Protein AF-0000000083317717 (afdb_homodimer)

Structure (mmCIF, N/CA/C/O backbone):
data_AF-0000000083317717-model_v1
#
loop_
_entity.id
_entity.type
_entity.pdbx_description
1 polymer 'Uncharacterized protein'
#
loop_
_atom_site.group_PDB
_atom_site.id
_atom_site.type_symbol
_atom_site.label_atom_id
_atom_site.label_alt_id
_atom_site.label_comp_id
_atom_site.label_asym_id
_atom_site.label_entity_id
_atom_site.label_seq_id
_atom_site.pdbx_PDB_ins_code
_atom_site.Cartn_x
_atom_site.Cartn_y
_atom_site.Cartn_z
_atom_site.occupancy
_atom_site.B_iso_or_equiv
_atom_site.auth_seq_id
_atom_site.auth_comp_id
_atom_site.auth_asym_id
_atom_site.auth_atom_id
_atom_site.pdbx_PDB_model_num
ATOM 1 N N . MET A 1 1 ? 20 -18.453 1.101 1 38.84 1 MET A N 1
ATOM 2 C CA . MET A 1 1 ? 18.672 -17.984 0.688 1 38.84 1 MET A CA 1
ATOM 3 C C . MET A 1 1 ? 18.422 -18.297 -0.779 1 38.84 1 MET A C 1
ATOM 5 O O . MET A 1 1 ? 19.266 -18.047 -1.636 1 38.84 1 MET A O 1
ATOM 9 N N . GLN A 1 2 ? 17.641 -19.375 -1.044 1 42.81 2 GLN A N 1
ATOM 10 C CA . GLN A 1 2 ? 17.484 -19.797 -2.428 1 42.81 2 GLN A CA 1
ATOM 11 C C . GLN A 1 2 ? 16.531 -18.875 -3.191 1 42.81 2 GLN A C 1
ATOM 13 O O . GLN A 1 2 ? 15.469 -18.516 -2.688 1 42.81 2 GLN A O 1
ATOM 18 N N . GLN A 1 3 ? 17 -18.109 -4.199 1 49.59 3 GLN A N 1
ATOM 19 C CA . GLN A 1 3 ? 16.219 -17.297 -5.121 1 49.59 3 GLN A CA 1
ATOM 20 C C . GLN A 1 3 ? 15.141 -18.125 -5.812 1 49.59 3 GLN A C 1
ATOM 22 O O . GLN A 1 3 ? 15.406 -19.219 -6.289 1 49.59 3 GLN A O 1
ATOM 27 N N . LEU A 1 4 ? 13.93 -18.062 -5.387 1 54.16 4 LEU A N 1
ATOM 28 C CA . LEU A 1 4 ? 12.852 -18.828 -5.988 1 54.16 4 LEU A CA 1
ATOM 29 C C . LEU A 1 4 ? 12.094 -17.984 -7.016 1 54.16 4 LEU A C 1
ATOM 31 O O . LEU A 1 4 ? 12.039 -16.766 -6.906 1 54.16 4 LEU A O 1
ATOM 35 N N . PHE A 1 5 ? 11.875 -18.734 -8.086 1 56.19 5 PHE A N 1
ATOM 36 C CA . PHE A 1 5 ? 10.891 -18.188 -9.016 1 56.19 5 PHE A CA 1
ATOM 37 C C . PHE A 1 5 ? 9.523 -18.062 -8.359 1 56.19 5 PHE A C 1
ATOM 39 O O . PHE A 1 5 ? 9.141 -18.922 -7.547 1 56.19 5 PHE A O 1
ATOM 46 N N . ILE A 1 6 ? 8.945 -16.922 -8.367 1 59.94 6 ILE A N 1
ATOM 47 C CA . ILE A 1 6 ? 7.621 -16.656 -7.812 1 59.94 6 ILE A CA 1
ATOM 48 C C . ILE A 1 6 ? 6.707 -17.859 -8.078 1 59.94 6 ILE A C 1
ATOM 50 O O . ILE A 1 6 ? 5.875 -18.203 -7.234 1 59.94 6 ILE A O 1
ATOM 54 N N . GLY A 1 7 ? 7.031 -18.484 -9.195 1 59.28 7 GLY A N 1
ATOM 55 C CA . GLY A 1 7 ? 6.242 -19.656 -9.562 1 59.28 7 GLY A CA 1
ATOM 56 C C . GLY A 1 7 ? 6.551 -20.875 -8.727 1 59.28 7 GLY A C 1
ATOM 57 O O . GLY A 1 7 ? 5.781 -21.844 -8.711 1 59.28 7 GLY A O 1
ATOM 58 N N . ASP A 1 8 ? 7.648 -20.875 -8.07 1 60.66 8 ASP A N 1
ATOM 59 C CA . ASP A 1 8 ? 8.062 -22.047 -7.297 1 60.66 8 ASP A CA 1
ATOM 60 C C . ASP A 1 8 ? 7.383 -22.062 -5.93 1 60.66 8 ASP A C 1
ATOM 62 O O . ASP A 1 8 ? 7.441 -23.062 -5.219 1 60.66 8 ASP A O 1
ATOM 66 N N . ILE A 1 9 ? 6.938 -21 -5.613 1 62.16 9 ILE A N 1
ATOM 67 C CA . ILE A 1 9 ? 6.289 -20.922 -4.309 1 62.16 9 ILE A CA 1
ATOM 68 C C . ILE A 1 9 ? 4.789 -21.141 -4.465 1 62.16 9 ILE A C 1
ATOM 70 O O . ILE A 1 9 ? 4.121 -20.422 -5.211 1 62.16 9 ILE A O 1
ATOM 74 N N . SER A 1 10 ? 4.383 -22.328 -4.078 1 65.25 10 SER A N 1
ATOM 75 C CA . SER A 1 10 ? 2.941 -22.531 -4.02 1 65.25 10 SER A CA 1
ATOM 76 C C . SER A 1 10 ? 2.275 -21.531 -3.094 1 65.25 10 SER A C 1
ATOM 78 O O . SER A 1 10 ? 2.418 -21.609 -1.872 1 65.25 10 SER A O 1
ATOM 80 N N . LEU A 1 11 ? 1.756 -20.547 -3.658 1 72.88 11 LEU A N 1
ATOM 81 C CA . LEU A 1 11 ? 1.096 -19.5 -2.885 1 72.88 11 LEU A CA 1
ATOM 82 C C . LEU A 1 11 ? -0.25 -19.984 -2.354 1 72.88 11 LEU A C 1
ATOM 84 O O . LEU A 1 11 ? -0.852 -19.328 -1.495 1 72.88 11 LEU A O 1
ATOM 88 N N . SER A 1 12 ? -0.486 -21.156 -2.863 1 74.12 12 SER A N 1
ATOM 89 C CA . SER A 1 12 ? -1.816 -21.609 -2.48 1 74.12 12 SER A CA 1
ATOM 90 C C . SER A 1 12 ? -1.896 -21.891 -0.982 1 74.12 12 SER A C 1
ATOM 92 O 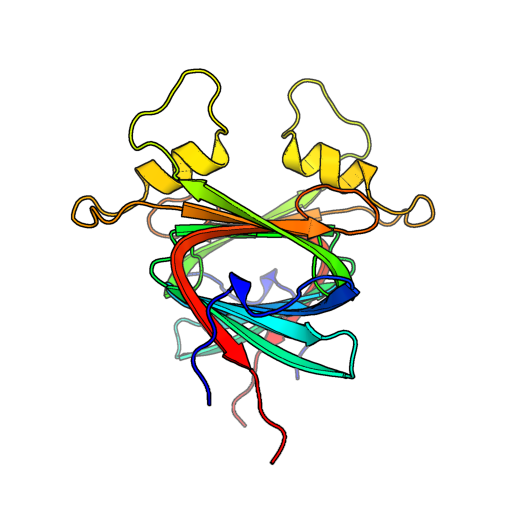O . SER A 1 12 ? -1 -22.516 -0.414 1 74.12 12 SER A O 1
ATOM 94 N N . ASP A 1 13 ? -2.783 -21.234 -0.37 1 74 13 ASP A N 1
ATOM 95 C CA . ASP A 1 13 ? -3.193 -21.375 1.024 1 74 13 ASP A CA 1
ATOM 96 C C . ASP A 1 13 ? -2.189 -20.703 1.961 1 74 13 ASP A C 1
ATOM 98 O O . ASP A 1 13 ? -2.131 -21.031 3.148 1 74 13 ASP A O 1
ATOM 102 N N . GLY A 1 14 ? -1.302 -19.953 1.424 1 90.25 14 GLY A N 1
ATOM 103 C CA . GLY A 1 14 ? -0.469 -19.141 2.297 1 90.25 14 GLY A CA 1
ATOM 104 C C . GLY A 1 14 ? -1.104 -17.812 2.666 1 90.25 14 GLY A C 1
ATOM 105 O O . GLY A 1 14 ? -2.232 -17.516 2.262 1 90.25 14 GLY A O 1
ATOM 106 N N . THR A 1 15 ? -0.442 -17.156 3.568 1 94.44 15 THR A N 1
ATOM 107 C CA . THR A 1 15 ? -0.975 -15.914 4.109 1 94.44 15 THR A CA 1
ATOM 108 C C . THR A 1 15 ? 0.055 -14.797 4.004 1 94.44 15 THR A C 1
ATOM 110 O O . THR A 1 15 ? 1.238 -15.008 4.281 1 94.44 15 THR A O 1
ATOM 113 N N . ILE A 1 16 ? -0.398 -13.664 3.5 1 95.75 16 ILE A N 1
ATOM 114 C CA . ILE A 1 16 ? 0.469 -12.492 3.58 1 95.75 16 ILE A CA 1
ATOM 115 C C . ILE A 1 16 ? 0.586 -12.039 5.031 1 95.75 16 ILE A C 1
ATOM 117 O O . ILE A 1 16 ? -0.419 -11.734 5.676 1 95.75 16 ILE A O 1
ATOM 121 N N . GLU A 1 17 ? 1.771 -11.977 5.512 1 96.69 17 GLU A N 1
ATOM 122 C CA . GLU A 1 17 ? 1.957 -11.578 6.902 1 96.69 17 GLU A CA 1
ATOM 123 C C . GLU A 1 17 ? 2.176 -10.078 7.023 1 96.69 17 GLU A C 1
ATOM 125 O O . GLU A 1 17 ? 1.701 -9.445 7.973 1 96.69 17 GLU A O 1
ATOM 130 N N . SER A 1 18 ? 2.904 -9.516 6.137 1 97.75 18 SER A N 1
ATOM 131 C CA . SER A 1 18 ? 3.162 -8.078 6.145 1 97.75 18 SER A CA 1
ATOM 132 C C . SER A 1 18 ? 3.646 -7.598 4.785 1 97.75 18 SER A C 1
ATOM 134 O O . SER A 1 18 ? 4.102 -8.398 3.963 1 97.75 18 SER A O 1
ATOM 136 N N . VAL A 1 19 ? 3.465 -6.352 4.523 1 98.38 19 VAL A N 1
ATOM 137 C CA . VAL A 1 19 ? 3.977 -5.652 3.35 1 98.38 19 VAL A CA 1
ATOM 138 C C . VAL A 1 19 ? 4.77 -4.422 3.785 1 98.38 19 VAL A C 1
ATOM 140 O O . VAL A 1 19 ? 4.297 -3.627 4.602 1 98.38 19 VAL A O 1
ATOM 143 N N . VAL A 1 20 ? 5.953 -4.328 3.264 1 98.56 20 VAL A N 1
ATOM 144 C CA . VAL A 1 20 ? 6.789 -3.176 3.588 1 98.56 20 VAL A CA 1
ATOM 145 C C . VAL A 1 20 ? 7.094 -2.385 2.316 1 98.56 20 VAL A C 1
ATOM 147 O O . VAL A 1 20 ? 7.586 -2.941 1.334 1 98.56 20 VAL A O 1
ATOM 150 N N . LEU A 1 21 ? 6.758 -1.142 2.346 1 98.62 21 LEU A N 1
ATOM 151 C CA . LEU A 1 21 ? 7.047 -0.221 1.25 1 98.62 21 LEU A CA 1
ATOM 152 C C . LEU A 1 21 ? 8.234 0.675 1.59 1 98.62 21 LEU A C 1
ATOM 154 O O . LEU A 1 21 ? 8.188 1.424 2.568 1 98.62 21 LEU A O 1
ATOM 158 N N . VAL A 1 22 ? 9.25 0.561 0.834 1 97.88 22 VAL A N 1
ATOM 159 C CA . VAL A 1 22 ? 10.406 1.447 0.918 1 97.88 22 VAL A CA 1
ATOM 160 C C . VAL A 1 22 ? 10.688 2.066 -0.449 1 97.88 22 VAL A C 1
ATOM 162 O O . VAL A 1 22 ? 10.008 1.749 -1.431 1 97.88 22 VAL A O 1
ATOM 165 N N . GLU A 1 23 ? 11.516 3.008 -0.487 1 96.5 23 GLU A N 1
ATOM 166 C CA . GLU A 1 23 ? 11.734 3.74 -1.729 1 96.5 23 GLU A CA 1
ATOM 167 C C . GLU A 1 23 ? 12.047 2.791 -2.881 1 96.5 23 GLU A C 1
ATOM 169 O O . GLU A 1 23 ? 13.07 2.102 -2.865 1 96.5 23 GLU A O 1
ATOM 174 N N . GLY A 1 24 ? 11.188 2.734 -3.795 1 95.62 24 GLY A N 1
ATOM 175 C CA . GLY A 1 24 ? 11.383 1.986 -5.027 1 95.62 24 GLY A CA 1
ATOM 176 C C . GLY A 1 24 ? 11.203 0.49 -4.852 1 95.62 24 GLY A C 1
ATOM 177 O O . GLY A 1 24 ? 11.453 -0.284 -5.777 1 95.62 24 GLY A O 1
ATOM 178 N N . GLU A 1 25 ? 10.812 0.091 -3.639 1 98.06 25 GLU A N 1
ATOM 179 C CA . GLU A 1 25 ? 10.766 -1.342 -3.361 1 98.06 25 GLU A CA 1
ATOM 180 C C . GLU A 1 25 ? 9.57 -1.695 -2.48 1 98.06 25 GLU A C 1
ATOM 182 O O . GLU A 1 25 ? 9.18 -0.915 -1.607 1 98.06 25 GLU A O 1
ATOM 187 N N . VAL A 1 26 ? 9.008 -2.832 -2.773 1 98.5 26 VAL A N 1
ATOM 188 C CA . VAL A 1 26 ? 8.008 -3.441 -1.898 1 98.5 26 VAL A CA 1
ATOM 189 C C . VAL A 1 26 ? 8.477 -4.836 -1.482 1 98.5 26 VAL A C 1
ATOM 191 O O . VAL A 1 26 ? 8.93 -5.621 -2.318 1 98.5 26 VAL A O 1
ATOM 194 N N . ARG A 1 27 ? 8.352 -5.098 -0.222 1 97.94 27 ARG A N 1
ATOM 195 C CA . ARG A 1 27 ? 8.641 -6.426 0.314 1 97.94 27 ARG A CA 1
ATOM 196 C C . ARG A 1 27 ? 7.391 -7.051 0.928 1 97.94 27 ARG A C 1
ATOM 198 O O . ARG A 1 27 ? 6.699 -6.414 1.725 1 97.94 27 ARG A O 1
ATOM 205 N N . VAL A 1 28 ? 7.156 -8.242 0.547 1 96.69 28 VAL A N 1
ATOM 206 C CA . VAL A 1 28 ? 6.012 -8.984 1.063 1 96.69 28 VAL A CA 1
ATOM 207 C C . VAL A 1 28 ? 6.492 -10.211 1.839 1 96.69 28 VAL A C 1
ATOM 209 O O . VAL A 1 28 ? 7.207 -11.055 1.296 1 96.69 28 VAL A O 1
ATOM 212 N N . GLU A 1 29 ? 6.133 -10.258 3.061 1 95.5 29 GLU A N 1
ATOM 213 C CA . GLU A 1 29 ? 6.355 -11.469 3.854 1 95.5 29 GLU A CA 1
ATOM 214 C C . GLU A 1 29 ? 5.168 -12.422 3.748 1 95.5 29 GLU A C 1
ATOM 216 O O . GLU A 1 29 ? 4.027 -12.031 4.008 1 95.5 29 GLU A O 1
ATOM 221 N N . PHE A 1 30 ? 5.508 -13.586 3.461 1 93.19 30 PHE A N 1
ATOM 222 C CA . PHE A 1 30 ? 4.492 -14.586 3.143 1 93.19 30 PHE A CA 1
ATOM 223 C C . PHE A 1 30 ? 4.711 -15.859 3.955 1 93.19 30 PHE A C 1
ATOM 225 O O . PHE A 1 30 ? 5.824 -16.391 4.004 1 93.19 30 PHE A O 1
ATOM 232 N N . ARG A 1 31 ? 3.67 -16.297 4.633 1 92.25 31 ARG A N 1
ATOM 233 C CA . ARG A 1 31 ? 3.693 -17.594 5.309 1 92.25 31 ARG A CA 1
ATOM 234 C C . ARG A 1 31 ? 3.104 -18.688 4.426 1 92.25 31 ARG A C 1
ATOM 236 O O . ARG A 1 31 ? 1.965 -18.562 3.969 1 92.25 31 ARG A O 1
ATOM 243 N N . ILE A 1 32 ? 3.869 -19.703 4.258 1 84.75 32 ILE A N 1
ATOM 244 C CA . ILE A 1 32 ? 3.43 -20.812 3.42 1 84.75 32 ILE A CA 1
ATOM 245 C C . ILE A 1 32 ? 2.572 -21.766 4.242 1 84.75 32 ILE A C 1
ATOM 247 O O . ILE A 1 32 ? 2.521 -21.672 5.473 1 84.75 32 ILE A O 1
ATOM 251 N N . TRP A 1 33 ? 1.876 -22.609 3.598 1 79.12 33 TRP A N 1
ATOM 252 C CA . TRP A 1 33 ? 0.892 -23.469 4.234 1 79.12 33 TRP A CA 1
ATOM 253 C C . TRP A 1 33 ? 1.563 -24.438 5.211 1 79.12 33 TRP A C 1
ATOM 255 O O . TRP A 1 33 ? 0.965 -24.828 6.215 1 79.12 33 TRP A O 1
ATOM 265 N N . ASP A 1 34 ? 2.777 -24.766 4.965 1 79.56 34 ASP A N 1
ATOM 266 C CA . ASP A 1 34 ? 3.453 -25.719 5.84 1 79.56 34 ASP A CA 1
ATOM 267 C C . ASP A 1 34 ? 4.156 -25.016 6.992 1 79.56 34 ASP A C 1
ATOM 269 O O . ASP A 1 34 ? 4.871 -25.641 7.777 1 79.56 34 ASP A O 1
ATOM 273 N N . GLY A 1 35 ? 3.979 -23.766 7.074 1 80.5 35 GLY A N 1
ATOM 274 C CA . GLY A 1 35 ? 4.566 -23 8.156 1 80.5 35 GLY A CA 1
ATOM 275 C C . GLY A 1 35 ? 5.836 -22.281 7.758 1 80.5 35 GLY A C 1
ATOM 276 O O . GLY A 1 35 ? 6.305 -21.391 8.469 1 80.5 35 GLY A O 1
ATOM 277 N N . GLY A 1 36 ? 6.383 -22.688 6.602 1 85.81 36 GLY A N 1
ATOM 278 C CA . GLY A 1 36 ? 7.551 -21.984 6.094 1 85.81 36 GLY A CA 1
ATOM 279 C C . GLY A 1 36 ? 7.254 -20.547 5.688 1 85.81 36 GLY A C 1
ATOM 280 O O . GLY A 1 36 ? 6.098 -20.125 5.703 1 85.81 36 GLY A O 1
ATOM 281 N N . LYS A 1 37 ? 8.367 -19.828 5.5 1 88.81 37 LYS A N 1
ATOM 282 C CA . LYS A 1 37 ? 8.211 -18.422 5.125 1 88.81 37 LYS A CA 1
ATOM 283 C C . LYS A 1 37 ? 8.891 -18.125 3.787 1 88.81 37 LYS A C 1
ATOM 285 O O . LYS A 1 37 ? 9.875 -18.781 3.43 1 88.81 37 LYS A O 1
ATOM 290 N N . ALA A 1 38 ? 8.25 -17.25 3.096 1 88.5 38 ALA A N 1
ATOM 291 C CA . ALA A 1 38 ? 8.828 -16.719 1.858 1 88.5 38 ALA A CA 1
ATOM 292 C C . ALA A 1 38 ? 8.797 -15.203 1.84 1 88.5 38 ALA A C 1
ATOM 294 O O . ALA A 1 38 ? 7.98 -14.578 2.525 1 88.5 38 ALA A O 1
ATOM 295 N N . TRP A 1 39 ? 9.727 -14.695 1.115 1 91.44 39 TRP A N 1
ATOM 296 C CA . TRP A 1 39 ? 9.789 -13.25 0.903 1 91.44 39 TRP A CA 1
ATOM 297 C C . TRP A 1 39 ? 9.758 -12.914 -0.584 1 91.44 39 TRP A C 1
ATOM 299 O O . TRP A 1 39 ? 10.438 -13.562 -1.386 1 91.44 39 TRP A O 1
ATOM 309 N N . PHE A 1 40 ? 8.875 -11.977 -0.887 1 93.75 40 PHE A N 1
ATOM 310 C CA . PHE A 1 40 ? 8.875 -11.398 -2.229 1 93.75 40 PHE A CA 1
ATOM 311 C C . PHE A 1 40 ? 9.414 -9.977 -2.211 1 93.75 40 PHE A C 1
ATOM 313 O O . PHE A 1 40 ? 9 -9.164 -1.383 1 93.75 40 PHE A O 1
ATOM 320 N N . ARG A 1 41 ? 10.312 -9.789 -3.088 1 96.25 41 ARG A N 1
ATOM 321 C CA . ARG A 1 41 ? 10.852 -8.445 -3.264 1 96.25 41 ARG A CA 1
ATOM 322 C C . ARG A 1 41 ? 10.531 -7.902 -4.652 1 96.25 41 ARG A C 1
ATOM 324 O O . ARG A 1 41 ? 10.922 -8.492 -5.66 1 96.25 41 ARG A O 1
ATOM 331 N N . PHE A 1 42 ? 9.867 -6.805 -4.691 1 97.12 42 PHE A N 1
ATOM 332 C CA . PHE A 1 42 ? 9.57 -6.102 -5.934 1 97.12 42 PHE A CA 1
ATOM 333 C C . PHE A 1 42 ? 10.438 -4.855 -6.066 1 97.12 42 PHE A C 1
ATOM 335 O O . PHE A 1 42 ? 10.484 -4.027 -5.156 1 97.12 42 PHE A O 1
ATOM 342 N N . ALA A 1 43 ? 11.094 -4.746 -7.211 1 96.88 43 ALA A N 1
ATOM 343 C CA . ALA A 1 43 ? 11.969 -3.602 -7.457 1 96.88 43 ALA A CA 1
ATOM 344 C C . ALA A 1 43 ? 11.453 -2.762 -8.625 1 96.88 43 ALA A C 1
ATOM 346 O O . ALA A 1 43 ? 10.766 -3.271 -9.508 1 96.88 43 ALA A O 1
ATOM 347 N N . GLY A 1 44 ? 11.891 -1.487 -8.617 1 96.38 44 GLY A N 1
ATOM 348 C CA . GLY A 1 44 ? 11.375 -0.59 -9.633 1 96.38 44 GLY A CA 1
ATOM 349 C C . GLY A 1 44 ? 9.883 -0.35 -9.523 1 96.38 44 GLY A C 1
ATOM 350 O O . GLY A 1 44 ? 9.164 -0.382 -10.523 1 96.38 44 GLY A O 1
ATOM 351 N N . VAL A 1 45 ? 9.461 -0.248 -8.266 1 97.31 45 VAL A N 1
ATOM 352 C CA . VAL A 1 45 ? 8.039 -0.097 -7.98 1 97.31 45 VAL A CA 1
ATOM 353 C C . VAL A 1 45 ? 7.594 1.322 -8.32 1 97.31 45 VAL A C 1
ATOM 355 O O . VAL A 1 45 ? 8.266 2.295 -7.969 1 97.31 45 VAL A O 1
ATOM 358 N N . ILE A 1 46 ? 6.387 1.427 -9.008 1 96.44 46 ILE A N 1
ATOM 359 C CA . ILE A 1 46 ? 5.855 2.754 -9.297 1 96.44 46 ILE A CA 1
ATOM 360 C C . ILE A 1 46 ? 4.59 2.99 -8.477 1 96.44 46 ILE A C 1
ATOM 362 O O . ILE A 1 46 ? 4.121 4.125 -8.359 1 96.44 46 ILE A O 1
ATOM 366 N N . GLY A 1 47 ? 4.055 1.959 -7.875 1 97.75 47 GLY A N 1
ATOM 367 C CA . GLY A 1 47 ? 2.893 2.117 -7.016 1 97.75 47 GLY A CA 1
ATOM 368 C C . GLY A 1 47 ? 2.281 0.797 -6.59 1 97.75 47 GLY A C 1
ATOM 369 O O . GLY A 1 47 ? 2.742 -0.269 -7 1 97.75 47 GLY A O 1
ATOM 370 N N . SER A 1 48 ? 1.269 0.844 -5.672 1 98.5 48 SER A N 1
ATOM 371 C CA . SER A 1 48 ? 0.574 -0.345 -5.188 1 98.5 48 SER A CA 1
ATOM 372 C C . SER A 1 48 ? -0.81 0.003 -4.652 1 98.5 48 SER A C 1
ATOM 374 O O . SER A 1 48 ? -1.088 1.163 -4.34 1 98.5 48 SER A O 1
ATOM 376 N N . ARG A 1 49 ? -1.631 -0.96 -4.641 1 98.12 49 ARG A N 1
ATOM 377 C CA . ARG A 1 49 ? -2.945 -0.921 -4.004 1 98.12 49 ARG A CA 1
ATOM 378 C C . ARG A 1 49 ? -3.123 -2.092 -3.045 1 98.12 49 ARG A C 1
ATOM 380 O O . ARG A 1 49 ? -2.826 -3.238 -3.393 1 98.12 49 ARG A O 1
ATOM 387 N N . ASP A 1 50 ? -3.594 -1.748 -1.872 1 98.31 50 ASP A N 1
ATOM 388 C CA . ASP A 1 50 ? -3.748 -2.762 -0.833 1 98.31 50 ASP A CA 1
ATOM 389 C C . ASP A 1 50 ? -5.176 -2.779 -0.292 1 98.31 50 ASP A C 1
ATOM 391 O O . ASP A 1 50 ? -5.707 -1.742 0.11 1 98.31 50 ASP A O 1
ATOM 395 N N . ARG A 1 51 ? -5.82 -3.932 -0.382 1 97.06 51 ARG A N 1
ATOM 396 C CA . ARG A 1 51 ? -7.141 -4.141 0.198 1 97.06 51 ARG A CA 1
ATOM 397 C C . ARG A 1 51 ? -7.051 -4.918 1.508 1 97.06 51 ARG A C 1
ATOM 399 O O . ARG A 1 51 ? -7.719 -5.938 1.681 1 97.06 51 ARG A O 1
ATOM 406 N N . ASN A 1 52 ? -6.203 -4.332 2.377 1 96.31 52 ASN A N 1
ATOM 407 C CA . ASN A 1 52 ? -5.973 -4.969 3.668 1 96.31 52 ASN A CA 1
ATOM 408 C C . ASN A 1 52 ? -5.535 -6.422 3.506 1 96.31 52 ASN A C 1
ATOM 410 O O . ASN A 1 52 ? -6.121 -7.324 4.109 1 96.31 52 ASN A O 1
ATOM 414 N N . ALA A 1 53 ? -4.496 -6.586 2.777 1 97.25 53 ALA A N 1
ATOM 415 C CA . ALA A 1 53 ? -4.059 -7.902 2.322 1 97.25 53 ALA A CA 1
ATOM 416 C C . ALA A 1 53 ? -3.451 -8.703 3.469 1 97.25 53 ALA A C 1
ATOM 418 O O . ALA A 1 53 ? -3.584 -9.93 3.514 1 97.25 53 ALA A O 1
ATOM 419 N N . ALA A 1 54 ? -2.693 -8.016 4.355 1 97.44 54 ALA A N 1
ATOM 420 C CA . ALA A 1 54 ? -2.055 -8.734 5.453 1 97.44 54 ALA A CA 1
ATOM 421 C C . ALA A 1 54 ? -3.08 -9.508 6.277 1 97.44 54 ALA A C 1
ATOM 423 O O . ALA A 1 54 ? -4.145 -8.977 6.605 1 97.44 54 ALA A O 1
ATOM 424 N N . GLY 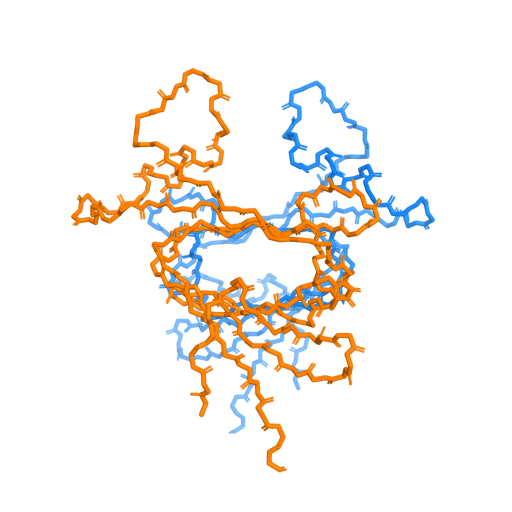A 1 55 ? -2.797 -10.789 6.523 1 95.12 55 GLY A N 1
ATOM 425 C CA . GLY A 1 55 ? -3.693 -11.656 7.27 1 95.12 55 GLY A CA 1
ATOM 426 C C . GLY A 1 55 ? -4.613 -12.469 6.379 1 95.12 55 GLY A C 1
ATOM 427 O O . GLY A 1 55 ? -5.297 -13.383 6.852 1 95.12 55 GLY A O 1
ATOM 428 N N . GLN A 1 56 ? -4.711 -12.109 5.125 1 94.31 56 GLN A N 1
ATOM 429 C CA . GLN A 1 56 ? -5.609 -12.82 4.223 1 94.31 56 GLN A CA 1
ATOM 430 C C . GLN A 1 56 ? -4.895 -13.984 3.541 1 94.31 56 GLN A C 1
ATOM 432 O O . GLN A 1 56 ? -3.689 -13.922 3.287 1 94.31 56 GLN A O 1
ATOM 437 N N . ASP A 1 57 ? -5.656 -14.984 3.209 1 93.12 57 ASP A N 1
ATOM 438 C CA . ASP A 1 57 ? -5.156 -16.125 2.453 1 93.12 57 ASP A CA 1
ATOM 439 C C . ASP A 1 57 ? -5.086 -15.812 0.96 1 93.12 57 ASP A C 1
ATOM 441 O O . ASP A 1 57 ? -5.977 -15.156 0.416 1 93.12 57 ASP A O 1
ATOM 445 N N . VAL A 1 58 ? -4.051 -16.359 0.394 1 93.25 58 VAL A N 1
ATOM 446 C CA . VAL A 1 58 ? -3.82 -16.094 -1.021 1 93.25 58 VAL A CA 1
ATOM 447 C C . VAL A 1 58 ? -4.051 -17.359 -1.835 1 93.25 58 VAL A C 1
ATOM 449 O O . VAL A 1 58 ? -3.635 -18.453 -1.432 1 93.25 58 VAL A O 1
ATOM 452 N N . GLU A 1 59 ? -4.781 -17.156 -2.945 1 89.56 59 GLU A N 1
ATOM 453 C CA . GLU A 1 59 ? -5.051 -18.25 -3.873 1 89.56 59 GLU A CA 1
ATOM 454 C C . GLU A 1 59 ? -3.969 -18.344 -4.945 1 89.56 59 GLU A C 1
ATOM 4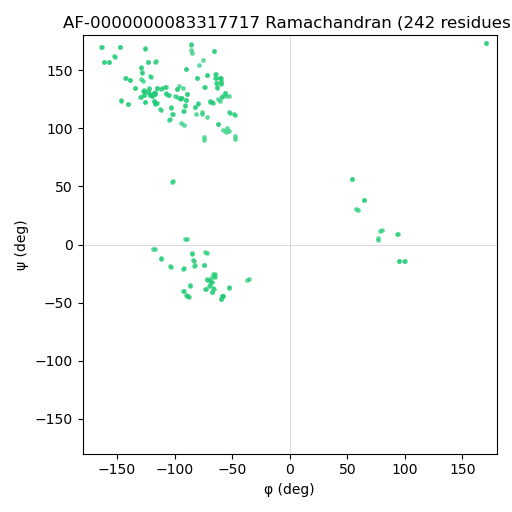56 O O . GLU A 1 59 ? -3.506 -19.438 -5.27 1 89.56 59 GLU A O 1
ATOM 461 N N . SER A 1 60 ? -3.578 -17.266 -5.469 1 89.75 60 SER A N 1
ATOM 462 C CA . SER A 1 60 ? -2.637 -17.219 -6.586 1 89.75 60 SER A CA 1
ATOM 463 C C . SER A 1 60 ? -2.041 -15.828 -6.758 1 89.75 60 SER A C 1
ATOM 465 O O . SER A 1 60 ? -2.451 -14.883 -6.082 1 89.75 60 SER A O 1
ATOM 467 N N . ILE A 1 61 ? -1.047 -15.758 -7.605 1 91.56 61 ILE A N 1
ATOM 468 C CA . ILE A 1 61 ? -0.505 -14.484 -8.07 1 91.56 61 ILE A CA 1
ATOM 469 C C . ILE A 1 61 ? -0.671 -14.375 -9.586 1 91.56 61 ILE A C 1
ATOM 471 O O . ILE A 1 61 ? -0.388 -15.328 -10.312 1 91.56 61 ILE A O 1
ATOM 475 N N . GLU A 1 62 ? -1.229 -13.266 -10 1 92.38 62 GLU A N 1
ATOM 476 C CA . GLU A 1 62 ? -1.366 -12.984 -11.43 1 92.38 62 GLU A CA 1
ATOM 477 C C . GLU A 1 62 ? -0.4 -11.891 -11.875 1 92.38 62 GLU A C 1
ATOM 479 O O . GLU A 1 62 ? -0.224 -10.891 -11.18 1 92.38 62 GLU A O 1
ATOM 484 N N . MET A 1 63 ? 0.228 -12.141 -13.008 1 94.06 63 MET A N 1
ATOM 485 C CA . MET A 1 63 ? 1.166 -11.18 -13.578 1 94.06 63 MET A CA 1
ATOM 486 C C . MET A 1 63 ? 0.673 -10.68 -14.93 1 94.06 63 MET A C 1
ATOM 488 O O . MET A 1 63 ? 0.311 -11.484 -15.797 1 94.06 63 MET A O 1
ATOM 492 N N . GLN A 1 64 ? 0.652 -9.391 -15.062 1 94 64 GLN A N 1
ATOM 493 C CA . GLN A 1 64 ? 0.174 -8.789 -16.312 1 94 64 GLN A CA 1
ATOM 494 C C . GLN A 1 64 ? 1.021 -7.586 -16.703 1 94 64 GLN A C 1
ATOM 496 O O . GLN A 1 64 ? 1.073 -6.594 -15.969 1 94 64 GLN A O 1
ATOM 501 N N . PRO A 1 65 ? 1.621 -7.664 -17.875 1 93.44 65 PRO A N 1
ATOM 502 C CA . PRO A 1 65 ? 2.316 -6.465 -18.344 1 93.44 65 PRO A CA 1
ATOM 503 C C . PRO A 1 65 ? 1.372 -5.285 -18.562 1 93.44 65 PRO A C 1
ATOM 505 O O . PRO A 1 65 ? 0.247 -5.469 -19.031 1 93.44 65 PRO A O 1
ATOM 508 N N . ILE A 1 66 ? 1.821 -4.117 -18.078 1 91.81 66 ILE A N 1
ATOM 509 C CA . ILE A 1 66 ? 1.053 -2.9 -18.312 1 91.81 66 ILE A CA 1
ATOM 510 C C . ILE A 1 66 ? 1.535 -2.23 -19.609 1 91.81 66 ILE A C 1
ATOM 512 O O . ILE A 1 66 ? 2.715 -1.89 -19.734 1 91.81 66 ILE A O 1
ATOM 516 N N . PRO A 1 67 ? 0.624 -2.1 -20.547 1 82.94 67 PRO A N 1
ATOM 517 C CA . PRO A 1 67 ? 1.056 -1.449 -21.797 1 82.94 67 PRO A CA 1
ATOM 518 C C . PRO A 1 67 ? 1.456 0.01 -21.578 1 82.94 67 PRO A C 1
ATOM 520 O O . PRO A 1 67 ? 0.892 0.692 -20.719 1 82.94 67 PRO A O 1
ATOM 523 N N . ALA A 1 68 ? 2.391 0.424 -22.328 1 72.38 68 ALA A N 1
ATOM 524 C CA . ALA A 1 68 ? 2.873 1.802 -22.266 1 72.38 68 ALA A CA 1
ATOM 525 C C . ALA A 1 68 ? 1.813 2.777 -22.781 1 72.38 68 ALA A C 1
ATOM 527 O O . ALA A 1 68 ? 1.723 3.91 -22.297 1 72.38 68 ALA A O 1
ATOM 528 N N . ILE A 1 69 ? 1.033 2.238 -23.672 1 66.44 69 ILE A N 1
ATOM 529 C CA . ILE A 1 69 ? 0.058 3.135 -24.281 1 66.44 69 ILE A CA 1
ATOM 530 C C . ILE A 1 69 ? -1.305 2.945 -23.625 1 66.44 69 ILE A C 1
ATOM 532 O O . ILE A 1 69 ? -1.769 1.815 -23.453 1 66.44 69 ILE A O 1
ATOM 536 N N . ARG A 1 70 ? -1.775 4.031 -23.25 1 63.75 70 ARG A N 1
ATOM 537 C CA . ARG A 1 70 ? -3.031 4.121 -22.516 1 63.75 70 ARG A CA 1
ATOM 538 C C . ARG A 1 70 ? -4.219 3.816 -23.422 1 63.75 70 ARG A C 1
ATOM 540 O O . ARG A 1 70 ? -4.328 4.363 -24.516 1 63.75 70 ARG A O 1
ATOM 547 N N . ALA A 1 71 ? -4.789 2.699 -23.156 1 63.25 71 ALA A N 1
ATOM 548 C CA . ALA A 1 71 ? -6.055 2.504 -23.859 1 63.25 71 ALA A CA 1
ATOM 549 C C . ALA A 1 71 ? -7.18 3.279 -23.188 1 63.25 71 ALA A C 1
ATOM 551 O O . ALA A 1 71 ? -7.074 3.645 -22.016 1 63.25 71 ALA A O 1
ATOM 552 N N . ALA A 1 72 ? -8.117 3.586 -23.938 1 58.16 72 ALA A N 1
ATOM 553 C CA . ALA A 1 72 ? -9.344 4.18 -23.422 1 58.16 72 ALA A CA 1
ATOM 554 C C . ALA A 1 72 ? -9.938 3.33 -22.297 1 58.16 72 ALA A C 1
ATOM 556 O O . ALA A 1 72 ? -9.961 2.102 -22.391 1 58.16 72 ALA A O 1
ATOM 557 N N . GLY A 1 73 ? -10.227 4.012 -21.078 1 65.56 73 GLY A N 1
ATOM 558 C CA . GLY A 1 73 ? -10.883 3.324 -19.984 1 65.56 73 GLY A CA 1
ATOM 559 C C . GLY A 1 73 ? -9.906 2.725 -18.984 1 65.56 73 GLY A C 1
ATOM 560 O O . GLY A 1 73 ? -10.305 1.954 -18.109 1 65.56 73 GLY A O 1
ATOM 561 N N . SER A 1 74 ? -8.758 3.123 -19.25 1 76 74 SER A N 1
ATOM 562 C CA . SER A 1 74 ? -7.715 2.594 -18.375 1 76 74 SER A CA 1
ATOM 563 C C . SER A 1 74 ? -7.91 3.061 -16.938 1 76 74 SER A C 1
ATOM 565 O O . SER A 1 74 ? -8.531 4.094 -16.703 1 76 74 SER A O 1
ATOM 567 N N . ASP A 1 75 ? -7.625 2.24 -16.062 1 87.31 75 ASP A N 1
ATOM 568 C CA . ASP A 1 75 ? -7.629 2.559 -14.641 1 87.31 75 ASP A CA 1
ATOM 569 C C . ASP A 1 75 ? -6.863 3.85 -14.367 1 87.31 75 ASP A C 1
ATOM 571 O O . ASP A 1 75 ? -5.66 3.932 -14.625 1 87.31 75 ASP A O 1
ATOM 575 N N . PRO A 1 76 ? -7.633 4.879 -13.945 1 88.12 76 PRO A N 1
ATOM 576 C CA . PRO A 1 76 ? -6.984 6.176 -13.734 1 88.12 76 PRO A CA 1
ATOM 577 C C . PRO A 1 76 ? -5.766 6.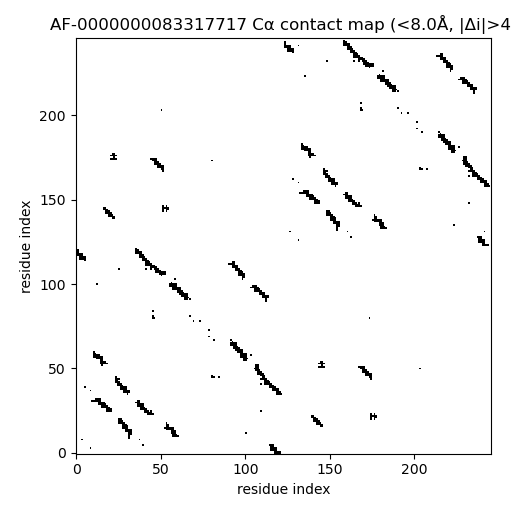09 -12.82 1 88.12 76 PRO A C 1
ATOM 579 O O . PRO A 1 76 ? -4.789 6.816 -13.016 1 88.12 76 PRO A O 1
ATOM 582 N N . PHE A 1 77 ? -5.816 5.312 -11.859 1 91.5 77 PHE A N 1
ATOM 583 C CA . PHE A 1 77 ? -4.695 5.168 -10.938 1 91.5 77 PHE A CA 1
ATOM 584 C C . PHE A 1 77 ? -3.447 4.695 -11.672 1 91.5 77 PHE A C 1
ATOM 586 O O . PHE A 1 77 ? -2.371 5.273 -11.508 1 91.5 77 PHE A O 1
ATOM 593 N N . VAL A 1 78 ? -3.604 3.736 -12.469 1 92.88 78 VAL A N 1
ATOM 594 C CA . VAL A 1 78 ? -2.475 3.174 -13.203 1 92.88 78 VAL A CA 1
ATOM 595 C C . VAL A 1 78 ? -1.958 4.191 -14.219 1 92.88 78 VAL A C 1
ATOM 597 O O . VAL A 1 78 ? -0.747 4.355 -14.383 1 92.88 78 VAL A O 1
ATOM 600 N N . THR A 1 79 ? -2.855 4.84 -14.844 1 90.75 79 THR A N 1
ATOM 601 C CA . THR A 1 79 ? -2.473 5.875 -15.797 1 90.75 79 THR A CA 1
ATOM 602 C C . THR A 1 79 ? -1.615 6.941 -15.125 1 90.75 79 THR A C 1
ATOM 604 O O . THR A 1 79 ? -0.579 7.344 -15.656 1 90.75 79 THR A O 1
ATOM 607 N N . GLU A 1 80 ? -2.035 7.328 -13.969 1 89.88 80 GLU A N 1
ATOM 608 C CA . GLU A 1 80 ? -1.306 8.359 -13.234 1 89.88 80 GLU A CA 1
ATOM 609 C C . GLU A 1 80 ? 0.071 7.855 -12.805 1 89.88 80 GLU A C 1
ATOM 611 O O . GLU A 1 80 ? 1.048 8.609 -12.836 1 89.88 80 GLU A O 1
ATOM 616 N N . LEU A 1 81 ? 0.161 6.621 -12.43 1 93.06 81 LEU A N 1
ATOM 617 C CA . LEU A 1 81 ? 1.446 6.031 -12.062 1 93.06 81 LEU A CA 1
ATOM 618 C C . LEU A 1 81 ? 2.43 6.113 -13.227 1 93.06 81 LEU A C 1
ATOM 620 O O . LEU A 1 81 ? 3.588 6.492 -13.039 1 93.06 81 LEU A O 1
ATOM 624 N N . LEU A 1 82 ? 1.975 5.801 -14.391 1 91.31 82 LEU A N 1
ATOM 625 C CA . LEU A 1 82 ? 2.83 5.762 -15.57 1 91.31 82 LEU A CA 1
ATOM 626 C C . LEU A 1 82 ? 3.258 7.168 -15.977 1 91.31 82 LEU A C 1
ATOM 628 O O . LEU A 1 82 ? 4.387 7.371 -16.438 1 91.31 82 LEU A O 1
ATOM 632 N N . GLU A 1 83 ? 2.371 8.07 -15.805 1 87.25 83 GLU A N 1
ATOM 633 C CA . GLU A 1 83 ? 2.668 9.453 -16.156 1 87.25 83 GLU A CA 1
ATOM 634 C C . GLU A 1 83 ? 3.717 10.047 -15.219 1 87.25 83 GLU A C 1
ATOM 636 O O . GLU A 1 83 ? 4.5 10.906 -15.617 1 87.25 83 GLU A O 1
ATOM 641 N N . GLU A 1 84 ? 3.699 9.594 -13.977 1 87.62 84 GLU A N 1
ATOM 642 C CA . GLU A 1 84 ? 4.602 10.141 -12.969 1 87.62 84 GLU A CA 1
ATOM 643 C C . GLU A 1 84 ? 5.973 9.477 -13.031 1 87.62 84 GLU A C 1
ATOM 645 O O . GLU A 1 84 ? 6.938 9.961 -12.438 1 87.62 84 GLU A O 1
ATOM 650 N N . ARG A 1 85 ? 5.969 8.43 -13.734 1 86.25 85 ARG A N 1
ATOM 651 C CA . ARG A 1 85 ? 7.23 7.715 -13.898 1 86.25 85 ARG A CA 1
ATOM 652 C C . ARG A 1 85 ? 8.25 8.57 -14.641 1 86.25 85 ARG A C 1
ATOM 654 O O . ARG A 1 85 ? 7.898 9.281 -15.594 1 86.25 85 ARG A O 1
ATOM 661 N N . ARG A 1 86 ? 9.453 8.5 -14.172 1 79.44 86 ARG A N 1
ATOM 662 C CA . ARG A 1 86 ? 10.516 9.258 -14.82 1 79.44 86 ARG A CA 1
ATOM 663 C C . ARG A 1 86 ? 10.688 8.82 -16.281 1 79.44 86 ARG A C 1
ATOM 665 O O . ARG A 1 86 ? 10.656 7.625 -16.578 1 79.44 86 ARG A O 1
ATOM 672 N N . ALA A 1 87 ? 10.961 9.727 -17.047 1 76.19 87 ALA A N 1
ATOM 673 C CA . ALA A 1 87 ? 11.031 9.5 -18.484 1 76.19 87 ALA A CA 1
ATOM 674 C C . ALA A 1 87 ? 12.195 8.586 -18.844 1 76.19 87 ALA A C 1
ATOM 676 O O . ALA A 1 87 ? 12.156 7.891 -19.859 1 76.19 87 ALA A O 1
ATOM 677 N N . ASP A 1 88 ? 13.156 8.586 -18.031 1 82 88 ASP A N 1
ATOM 678 C CA . ASP A 1 88 ? 14.359 7.832 -18.359 1 82 88 ASP A CA 1
ATOM 679 C C . ASP A 1 88 ? 14.219 6.363 -17.953 1 82 88 ASP A C 1
ATOM 681 O O . ASP A 1 88 ? 15.062 5.535 -18.297 1 82 88 ASP A O 1
ATOM 685 N N . ARG A 1 89 ? 13.188 6.121 -17.297 1 79.75 89 ARG A N 1
ATOM 686 C CA . ARG A 1 89 ? 12.93 4.73 -16.922 1 79.75 89 ARG A CA 1
ATOM 687 C C . ARG A 1 89 ? 12.055 4.047 -17.969 1 79.75 89 ARG A C 1
ATOM 689 O O . ARG A 1 89 ? 10.859 4.344 -18.078 1 79.75 89 ARG A O 1
ATOM 696 N N . THR A 1 90 ? 12.617 3.072 -18.625 1 83 90 THR A N 1
ATOM 697 C CA . THR A 1 90 ? 11.922 2.504 -19.781 1 83 90 THR A CA 1
ATOM 698 C C . THR A 1 90 ? 11.617 1.026 -19.547 1 83 90 THR A C 1
ATOM 700 O O . THR A 1 90 ? 10.953 0.392 -20.375 1 83 90 THR A O 1
ATOM 703 N N . ALA A 1 91 ? 12.078 0.518 -18.422 1 90.06 91 ALA A N 1
ATOM 704 C CA . ALA A 1 91 ? 11.789 -0.89 -18.172 1 90.06 91 ALA A CA 1
ATOM 705 C C . ALA A 1 91 ? 10.281 -1.137 -18.141 1 90.06 91 ALA A C 1
ATOM 707 O O . ALA A 1 91 ? 9.523 -0.315 -17.609 1 90.06 91 ALA A O 1
ATOM 708 N N . PRO A 1 92 ? 9.836 -2.234 -18.734 1 93 92 PRO A N 1
ATOM 709 C CA . PRO A 1 92 ? 8.406 -2.535 -18.688 1 93 92 PRO A CA 1
ATOM 710 C C . PRO A 1 92 ? 7.879 -2.707 -17.266 1 93 92 PRO A C 1
ATOM 712 O O . PRO A 1 92 ? 8.594 -3.211 -16.391 1 93 92 PRO A O 1
ATOM 715 N N . ILE A 1 93 ? 6.688 -2.234 -17.094 1 95.12 93 ILE A N 1
ATOM 716 C CA . ILE A 1 93 ? 6.016 -2.383 -15.805 1 95.12 93 ILE A CA 1
ATOM 717 C C . ILE A 1 93 ? 5.066 -3.576 -15.852 1 95.12 93 ILE A C 1
ATOM 719 O O . ILE A 1 93 ? 4.348 -3.768 -16.844 1 95.12 93 ILE A O 1
ATOM 723 N N . VAL A 1 94 ? 5.133 -4.379 -14.82 1 95.25 94 VAL A N 1
ATOM 724 C CA . VAL A 1 94 ? 4.23 -5.512 -14.664 1 95.25 94 VAL A CA 1
ATOM 725 C C . VAL A 1 94 ? 3.355 -5.305 -13.43 1 95.25 94 VAL A C 1
ATOM 727 O O . VAL A 1 94 ? 3.834 -4.848 -12.391 1 95.25 94 VAL A O 1
ATOM 730 N N . ARG A 1 95 ? 2.09 -5.559 -13.594 1 96.5 95 ARG A N 1
ATOM 731 C CA . ARG A 1 95 ? 1.181 -5.648 -12.453 1 96.5 95 ARG A CA 1
ATOM 732 C C . ARG A 1 95 ? 1.256 -7.023 -11.805 1 96.5 95 ARG A C 1
ATOM 734 O O . ARG A 1 95 ? 0.981 -8.039 -12.445 1 96.5 95 ARG A O 1
ATOM 741 N N . TYR A 1 96 ? 1.641 -7.074 -10.57 1 96 96 TYR A N 1
ATOM 742 C CA . TYR A 1 96 ? 1.587 -8.281 -9.742 1 96 96 TYR A CA 1
ATOM 743 C C . TYR A 1 96 ? 0.397 -8.234 -8.797 1 96 96 TYR A C 1
ATOM 745 O O . TYR A 1 96 ? 0.363 -7.422 -7.871 1 96 96 TYR A O 1
ATOM 753 N N . ALA A 1 97 ? -0.545 -9.133 -9.062 1 96.19 97 ALA A N 1
ATOM 754 C CA . ALA A 1 97 ? -1.758 -9.156 -8.25 1 96.19 97 ALA A CA 1
ATOM 755 C C . ALA A 1 97 ? -1.826 -10.422 -7.398 1 96.19 97 ALA A C 1
ATOM 757 O O . ALA A 1 97 ? -1.85 -11.531 -7.934 1 96.19 97 ALA A O 1
ATOM 758 N N . PHE A 1 98 ? -1.788 -10.25 -6.074 1 95.44 98 PHE A N 1
ATOM 759 C CA . PHE A 1 98 ? -2.109 -11.359 -5.176 1 95.44 98 PHE A CA 1
ATOM 760 C C . PHE A 1 98 ? -3.619 -11.539 -5.062 1 95.44 98 PHE A C 1
ATOM 762 O O . PHE A 1 98 ? -4.332 -10.625 -4.645 1 95.44 98 PHE A O 1
ATOM 769 N N . ILE A 1 99 ? -4.055 -12.727 -5.418 1 94.81 99 ILE A N 1
ATOM 770 C CA . ILE A 1 99 ? -5.484 -13.008 -5.43 1 94.81 99 ILE A CA 1
ATOM 771 C C . ILE A 1 99 ? -5.887 -13.672 -4.113 1 94.81 99 ILE A C 1
ATOM 773 O O . ILE A 1 99 ? -5.305 -14.688 -3.717 1 94.81 99 ILE A O 1
ATOM 777 N N . GLY A 1 100 ? -6.887 -13.062 -3.471 1 94.25 100 GLY A N 1
ATOM 778 C CA . GLY A 1 100 ? -7.383 -13.641 -2.23 1 94.25 100 GLY A CA 1
ATOM 779 C C . GLY A 1 100 ? -8.18 -14.914 -2.438 1 94.25 100 GLY A C 1
ATOM 780 O O . GLY A 1 100 ? -8.93 -15.031 -3.41 1 94.25 100 GLY A O 1
ATOM 781 N N . SER A 1 101 ? -8.078 -15.82 -1.515 1 92.06 101 SER A N 1
ATOM 782 C CA . SER A 1 101 ? -8.742 -17.109 -1.629 1 92.06 101 SER A CA 1
ATOM 783 C C . SER A 1 101 ? -10.25 -16.984 -1.453 1 92.06 101 SER A C 1
ATOM 785 O O . SER A 1 101 ? -11.016 -17.75 -2.029 1 92.06 101 SER A O 1
ATOM 787 N N . TRP A 1 102 ? -10.727 -16.016 -0.669 1 88.88 102 TRP A N 1
ATOM 788 C CA . TRP A 1 102 ? -12.148 -15.914 -0.341 1 88.88 102 TRP A CA 1
ATOM 789 C C . TRP A 1 102 ? -12.891 -15.094 -1.389 1 88.88 102 TRP A C 1
ATOM 791 O O . TRP A 1 102 ? -13.969 -15.484 -1.845 1 88.88 102 TRP A O 1
ATOM 801 N N . THR A 1 103 ? -12.336 -13.992 -1.782 1 87.88 103 THR A N 1
ATOM 802 C CA . THR A 1 103 ? -13.023 -13.078 -2.689 1 87.88 103 THR A CA 1
ATOM 803 C C . THR A 1 103 ? -12.68 -13.398 -4.141 1 87.88 103 THR A C 1
ATOM 805 O O . THR A 1 103 ? -13.383 -12.977 -5.059 1 87.88 103 THR A O 1
ATOM 808 N N . MET A 1 104 ? -11.609 -14.078 -4.395 1 92.19 104 MET A N 1
ATOM 809 C CA . MET A 1 104 ? -11.086 -14.352 -5.73 1 92.19 104 MET A CA 1
ATOM 810 C C . MET A 1 104 ? -10.828 -13.062 -6.496 1 92.19 104 MET A C 1
ATOM 812 O O . MET A 1 104 ? -11.047 -12.992 -7.707 1 92.19 104 MET A O 1
ATOM 816 N N . ARG A 1 105 ? -10.484 -12.016 -5.754 1 94.31 105 ARG A N 1
ATOM 817 C CA . ARG A 1 105 ? -10.102 -10.703 -6.273 1 94.31 105 ARG A CA 1
ATOM 818 C C . ARG A 1 105 ? -8.719 -10.297 -5.781 1 94.31 105 ARG A C 1
ATOM 820 O O . ARG A 1 105 ? -8.227 -10.836 -4.793 1 94.31 105 ARG A O 1
ATOM 827 N N . PRO A 1 106 ? -8.109 -9.406 -6.551 1 96.25 106 PRO A N 1
ATOM 828 C CA . PRO A 1 106 ? -6.824 -8.922 -6.047 1 96.25 106 PRO A CA 1
ATOM 829 C C . PRO A 1 106 ? -6.941 -8.266 -4.672 1 96.25 106 PRO A C 1
ATOM 831 O O . PRO A 1 106 ? -7.754 -7.359 -4.484 1 96.25 106 PRO A O 1
ATOM 834 N N . ILE A 1 107 ? -6.133 -8.703 -3.721 1 96.94 107 ILE A N 1
ATOM 835 C CA . ILE A 1 107 ? -6.113 -8.094 -2.393 1 96.94 107 ILE A CA 1
ATOM 836 C C . ILE A 1 107 ? -4.875 -7.211 -2.25 1 96.94 107 ILE A C 1
ATOM 838 O O . ILE A 1 107 ? -4.812 -6.359 -1.358 1 96.94 107 ILE A O 1
ATOM 842 N N . LEU A 1 108 ? -3.912 -7.418 -3.078 1 98 108 LEU A N 1
ATOM 843 C CA . LEU A 1 108 ? -2.695 -6.617 -3.178 1 98 108 LEU A CA 1
ATOM 844 C C . LEU A 1 108 ? -2.209 -6.547 -4.621 1 98 108 LEU A C 1
ATOM 846 O O . LEU A 1 108 ? -2.074 -7.578 -5.285 1 98 108 LEU A O 1
ATOM 850 N N . GLU A 1 109 ? -2.053 -5.367 -5.148 1 98.25 109 GLU A N 1
ATOM 851 C CA . GLU A 1 109 ? -1.486 -5.141 -6.477 1 98.25 109 GLU A CA 1
ATOM 852 C C . GLU A 1 109 ? -0.22 -4.293 -6.398 1 98.25 109 GLU A C 1
ATOM 854 O O . GLU A 1 109 ? -0.214 -3.232 -5.766 1 98.25 109 GLU A O 1
ATOM 859 N N . ILE A 1 110 ? 0.784 -4.77 -6.977 1 98.19 110 ILE A N 1
ATOM 860 C CA . ILE A 1 110 ? 2.059 -4.062 -7.039 1 98.19 110 ILE A CA 1
ATOM 861 C C . ILE A 1 110 ? 2.459 -3.848 -8.5 1 98.19 110 ILE A C 1
ATOM 863 O O . ILE A 1 110 ? 2.424 -4.781 -9.305 1 98.19 110 ILE A O 1
ATOM 867 N N . TYR A 1 111 ? 2.768 -2.66 -8.852 1 97.44 111 TYR A N 1
ATOM 868 C CA . TYR A 1 111 ? 3.234 -2.299 -10.188 1 97.44 111 TYR A CA 1
ATOM 869 C C . TYR A 1 111 ? 4.738 -2.047 -10.188 1 97.44 111 TYR A C 1
ATOM 871 O O . TYR A 1 111 ? 5.203 -1.036 -9.656 1 97.44 111 TYR A O 1
ATOM 879 N N . ALA A 1 112 ? 5.449 -2.955 -10.75 1 97.25 112 ALA A N 1
ATOM 880 C CA . ALA A 1 112 ? 6.902 -2.941 -10.602 1 97.25 112 ALA A CA 1
ATOM 881 C C . ALA A 1 112 ? 7.59 -3.477 -11.852 1 97.25 112 ALA A C 1
ATOM 883 O O . ALA A 1 112 ? 6.938 -4.035 -12.742 1 97.25 112 ALA A O 1
ATOM 884 N N . GLU A 1 113 ? 8.891 -3.297 -11.844 1 95.94 113 GLU A N 1
ATOM 885 C CA . GLU A 1 113 ? 9.703 -3.721 -12.977 1 95.94 113 GLU A CA 1
ATOM 886 C C . GLU A 1 113 ? 10.125 -5.184 -12.844 1 95.94 113 GLU A C 1
ATOM 888 O O . GLU A 1 113 ? 10.242 -5.895 -13.844 1 95.94 113 GLU A O 1
ATOM 893 N N . GLU A 1 114 ? 10.367 -5.598 -11.641 1 94.56 114 GLU A N 1
ATOM 894 C CA . GLU A 1 114 ? 10.867 -6.953 -11.43 1 94.56 114 GLU A CA 1
ATOM 895 C C . GLU A 1 114 ? 10.469 -7.477 -10.055 1 94.56 114 GLU A C 1
ATOM 897 O O . GLU A 1 114 ? 10.039 -6.711 -9.188 1 94.56 114 GLU A O 1
ATOM 902 N N . VAL A 1 115 ? 10.555 -8.812 -9.945 1 94.44 115 VAL A N 1
ATOM 903 C CA . VAL A 1 115 ? 10.273 -9.477 -8.68 1 94.44 115 VAL A CA 1
ATOM 904 C C . VAL A 1 115 ? 11.289 -10.602 -8.445 1 94.44 115 VAL A C 1
ATOM 906 O O . VAL A 1 115 ? 11.703 -11.266 -9.398 1 94.44 115 VAL A O 1
ATOM 909 N N . ASP A 1 116 ? 11.633 -10.68 -7.215 1 91.62 116 ASP A N 1
ATOM 910 C CA . ASP A 1 116 ? 12.398 -11.836 -6.758 1 91.62 116 ASP A CA 1
ATOM 911 C C . ASP A 1 116 ? 11.75 -12.469 -5.531 1 91.62 116 ASP A C 1
ATOM 913 O O . ASP A 1 116 ? 11.016 -11.805 -4.797 1 91.62 116 ASP A O 1
ATOM 917 N N . ALA A 1 117 ? 11.898 -13.695 -5.457 1 89.88 117 ALA A N 1
ATOM 918 C CA . ALA A 1 117 ? 11.344 -14.422 -4.316 1 89.88 117 ALA A CA 1
ATOM 919 C C . ALA A 1 117 ? 12.406 -15.297 -3.648 1 89.88 117 ALA A C 1
ATOM 921 O O . ALA A 1 117 ? 13.297 -15.82 -4.316 1 89.88 117 ALA A O 1
ATOM 922 N N . GLN A 1 118 ? 12.289 -15.289 -2.336 1 85.56 118 GLN A N 1
ATOM 923 C CA . GLN A 1 118 ? 13.188 -16.141 -1.559 1 85.56 118 GLN A CA 1
ATOM 924 C C . GLN A 1 118 ? 12.43 -16.906 -0.489 1 85.56 118 GLN A C 1
ATOM 926 O O . GLN A 1 118 ? 11.508 -16.391 0.135 1 85.56 118 GLN A O 1
ATOM 931 N N . ARG A 1 119 ? 12.758 -18.172 -0.41 1 82.38 119 ARG A N 1
ATOM 932 C CA . ARG A 1 119 ? 12.25 -18.953 0.708 1 82.38 119 ARG A CA 1
ATOM 933 C C . ARG A 1 119 ? 13.203 -18.906 1.896 1 82.38 119 ARG A C 1
ATOM 935 O O . ARG A 1 119 ? 14.422 -18.938 1.724 1 82.38 119 ARG A O 1
ATOM 942 N N . MET A 1 120 ? 12.625 -18.484 3.025 1 70.94 120 MET A N 1
ATOM 943 C CA . MET A 1 120 ? 13.477 -18.5 4.211 1 70.94 120 MET A CA 1
ATOM 944 C C . MET A 1 120 ? 13.68 -19.922 4.715 1 70.94 120 MET A C 1
ATOM 946 O O . MET A 1 120 ? 12.719 -20.688 4.848 1 70.94 120 MET A O 1
ATOM 950 N N . SER A 1 121 ? 14.766 -20.688 4.301 1 59.66 121 SER A N 1
ATOM 951 C CA . SER A 1 121 ? 15.078 -22.031 4.781 1 59.66 121 SER A CA 1
ATOM 952 C C . SER A 1 121 ? 15.367 -22.016 6.277 1 59.66 121 SER A C 1
ATOM 954 O O . SER A 1 121 ? 15.969 -21.078 6.797 1 59.66 121 SER A O 1
ATOM 956 N N . PHE A 1 122 ? 14.469 -22.438 7.082 1 49.56 122 PHE A N 1
ATOM 957 C CA . PHE A 1 122 ? 14.891 -22.781 8.438 1 49.56 122 PHE A CA 1
ATOM 958 C C . PHE A 1 122 ? 16.141 -23.656 8.414 1 49.56 122 PHE A C 1
ATOM 960 O O . PHE A 1 122 ? 16.203 -24.625 7.66 1 49.56 122 PHE A O 1
ATOM 967 N N . LEU A 1 123 ? 17.312 -23.109 8.453 1 37.81 123 LEU A N 1
ATOM 968 C CA . LEU A 1 123 ? 18.266 -24.094 8.93 1 37.81 123 LEU A CA 1
ATOM 969 C C . LEU A 1 123 ? 17.875 -24.625 10.305 1 37.81 123 LEU A C 1
ATOM 971 O O . LEU A 1 123 ? 17.297 -23.891 11.117 1 37.81 123 LEU A O 1
ATOM 975 N N . MET B 1 1 ? 6.664 8.172 25.094 1 36.94 1 MET B N 1
ATOM 976 C CA . MET B 1 1 ? 6.195 8.328 23.719 1 36.94 1 MET B CA 1
ATOM 977 C C . MET B 1 1 ? 4.965 9.227 23.672 1 36.94 1 MET B C 1
ATOM 979 O O . MET B 1 1 ? 4.004 9.023 24.406 1 36.94 1 MET B O 1
ATOM 983 N N . GLN B 1 2 ? 5.141 10.523 23.344 1 41.34 2 GLN B N 1
ATOM 984 C CA . GLN B 1 2 ? 4.02 11.453 23.438 1 41.34 2 GLN B CA 1
ATOM 985 C C . GLN B 1 2 ? 3.057 11.266 22.266 1 41.34 2 GLN B C 1
ATOM 987 O O . GLN B 1 2 ? 3.484 11.133 21.109 1 41.34 2 GLN B O 1
ATOM 992 N N . GLN B 1 3 ? 1.809 10.781 22.453 1 47.47 3 GLN B N 1
ATOM 993 C CA . GLN B 1 3 ? 0.72 10.688 21.484 1 47.47 3 GLN B CA 1
ATOM 994 C C . GLN B 1 3 ? 0.467 12.039 20.812 1 47.47 3 GLN B C 1
ATOM 996 O O . GLN B 1 3 ? 0.381 13.062 21.5 1 47.47 3 GLN B O 1
ATOM 1001 N N . LEU B 1 4 ? 0.975 12.289 19.672 1 52.88 4 LEU B N 1
ATOM 1002 C CA . LEU B 1 4 ? 0.791 13.562 18.984 1 52.88 4 LEU B CA 1
ATOM 1003 C C . LEU B 1 4 ? -0.403 13.492 18.047 1 52.88 4 LEU B C 1
ATOM 1005 O O . LEU B 1 4 ? -0.76 12.422 17.547 1 52.88 4 LEU B O 1
ATOM 1009 N N . PHE B 1 5 ? -1.137 14.586 18.203 1 54.84 5 PHE B N 1
ATOM 1010 C CA . PHE B 1 5 ? -2.129 14.82 17.156 1 54.84 5 PHE B CA 1
ATOM 1011 C C . PHE B 1 5 ? -1.46 14.977 15.797 1 54.84 5 PHE B C 1
ATOM 1013 O O . PHE B 1 5 ? -0.374 15.555 15.695 1 54.84 5 PHE B O 1
ATOM 1020 N N . ILE B 1 6 ? -1.818 14.188 14.852 1 58.88 6 ILE B N 1
ATOM 1021 C CA . ILE B 1 6 ? -1.3 14.25 13.492 1 58.88 6 ILE B CA 1
ATOM 1022 C C . ILE B 1 6 ? -1.047 15.703 13.102 1 58.88 6 ILE B C 1
ATOM 1024 O O . ILE B 1 6 ? -0.075 16.016 12.406 1 58.88 6 ILE B O 1
ATOM 1028 N N . GLY B 1 7 ? -1.875 16.531 13.727 1 58.69 7 GLY B N 1
ATOM 1029 C CA . GLY B 1 7 ? -1.74 17.953 13.453 1 58.69 7 GLY B CA 1
ATOM 1030 C C . GLY B 1 7 ? -0.532 18.578 14.125 1 58.69 7 GLY B C 1
ATOM 1031 O O . GLY B 1 7 ? -0.121 19.688 13.766 1 58.69 7 GLY B O 1
ATOM 1032 N N . ASP B 1 8 ? 0.006 17.938 15.086 1 59.94 8 ASP B N 1
ATOM 1033 C CA . ASP B 1 8 ? 1.121 18.516 15.828 1 59.94 8 ASP B CA 1
ATOM 1034 C C . ASP B 1 8 ? 2.443 18.281 15.102 1 59.94 8 ASP B C 1
ATOM 1036 O O . ASP B 1 8 ? 3.467 18.859 15.461 1 59.94 8 ASP B O 1
ATOM 1040 N N . ILE B 1 9 ? 2.381 17.406 14.297 1 61.81 9 ILE B N 1
ATOM 1041 C CA . ILE B 1 9 ? 3.604 17.109 13.555 1 61.81 9 ILE B CA 1
ATOM 1042 C C . ILE B 1 9 ? 3.633 17.922 12.266 1 61.81 9 ILE B C 1
ATOM 1044 O O . ILE B 1 9 ? 2.719 17.812 11.438 1 61.81 9 ILE B O 1
ATOM 1048 N N . SER B 1 10 ? 4.43 18.969 12.305 1 64.06 10 SER B N 1
ATOM 1049 C CA . SER B 1 10 ? 4.645 19.656 11.047 1 64.06 10 SER B CA 1
ATOM 1050 C C . SER B 1 10 ? 5.164 18.719 9.969 1 64.06 10 SER B C 1
ATOM 1052 O O . SER B 1 10 ? 6.324 18.297 10.008 1 64.06 10 SER B O 1
ATOM 1054 N N . LEU B 1 11 ? 4.312 18.25 9.188 1 71.44 11 LEU B N 1
ATOM 1055 C CA . LEU B 1 11 ? 4.68 17.328 8.125 1 71.44 11 LEU B CA 1
ATOM 1056 C C . LEU B 1 11 ? 5.426 18.047 7.008 1 71.44 11 LEU B C 1
ATOM 1058 O O . LEU B 1 11 ? 6.035 17.406 6.145 1 71.44 11 LEU B O 1
ATOM 1062 N N . SER B 1 12 ? 5.383 19.328 7.25 1 73.56 12 SER B N 1
ATOM 1063 C CA . SER B 1 12 ? 5.977 20.062 6.145 1 73.56 12 SER B CA 1
ATOM 1064 C C . SER B 1 12 ? 7.473 19.797 6.035 1 73.56 12 SER B C 1
ATOM 1066 O O . SER B 1 12 ? 8.188 19.812 7.043 1 73.56 12 SER B O 1
ATOM 1068 N N . ASP B 1 13 ? 7.844 19.312 4.918 1 74 13 ASP B N 1
ATOM 1069 C CA . ASP B 1 13 ? 9.211 19.094 4.457 1 74 13 ASP B CA 1
ATOM 1070 C C . ASP B 1 13 ? 9.781 17.812 5.062 1 74 13 ASP B C 1
ATOM 1072 O O . ASP B 1 13 ? 11 17.656 5.156 1 74 13 ASP B O 1
ATOM 1076 N N . GLY B 1 14 ? 8.961 17.016 5.652 1 90.25 14 GLY B N 1
ATOM 1077 C CA . GLY B 1 14 ? 9.438 15.695 6.051 1 90.25 14 GLY B CA 1
ATOM 1078 C C . GLY B 1 14 ? 9.328 14.664 4.945 1 90.25 14 GLY B C 1
ATOM 1079 O O . GLY B 1 14 ? 8.906 14.977 3.83 1 90.25 14 GLY B O 1
ATOM 1080 N N . THR B 1 15 ? 9.906 13.555 5.242 1 94.31 15 THR B N 1
ATOM 1081 C CA . THR B 1 15 ? 9.984 12.484 4.25 1 94.31 15 THR B CA 1
ATOM 1082 C C . THR B 1 15 ? 9.422 11.188 4.809 1 94.31 15 THR B C 1
ATOM 1084 O O . THR B 1 15 ? 9.688 10.828 5.961 1 94.31 15 THR B O 1
ATOM 1087 N N . ILE B 1 16 ? 8.555 10.562 4.02 1 95.69 16 ILE B N 1
ATOM 1088 C CA . ILE B 1 16 ? 8.148 9.211 4.395 1 95.69 16 ILE B CA 1
ATOM 1089 C C . ILE B 1 16 ? 9.328 8.25 4.211 1 95.69 16 ILE B C 1
ATOM 1091 O O . ILE B 1 16 ? 9.867 8.125 3.111 1 95.69 16 ILE B O 1
ATOM 1095 N N . GLU B 1 17 ? 9.68 7.586 5.25 1 96.69 17 GLU B N 1
ATOM 1096 C CA . GLU B 1 17 ? 10.812 6.672 5.16 1 96.69 17 GLU B CA 1
ATOM 1097 C C . GLU B 1 17 ? 10.359 5.258 4.805 1 96.69 17 GLU B C 1
ATOM 1099 O O . GLU B 1 17 ? 11.039 4.551 4.059 1 96.69 17 GLU B O 1
ATOM 1104 N N . SER B 1 18 ? 9.281 4.836 5.355 1 97.75 18 SER B N 1
ATOM 1105 C CA . SER B 1 18 ? 8.742 3.508 5.074 1 97.75 18 SER B CA 1
ATOM 1106 C C . SER B 1 18 ? 7.273 3.412 5.469 1 97.75 18 SER B C 1
ATOM 1108 O O . SER B 1 18 ? 6.781 4.23 6.246 1 97.75 18 SER B O 1
ATOM 1110 N N . VAL B 1 19 ? 6.586 2.504 4.879 1 98.44 19 VAL B N 1
ATOM 1111 C CA . VAL B 1 19 ? 5.211 2.145 5.203 1 98.44 19 VAL B CA 1
ATOM 1112 C C . VAL B 1 19 ? 5.113 0.642 5.457 1 98.44 19 VAL B C 1
ATOM 1114 O O . VAL B 1 19 ? 5.602 -0.161 4.656 1 98.44 19 VAL B O 1
ATOM 1117 N N . VAL B 1 20 ? 4.535 0.316 6.57 1 98.56 20 VAL B N 1
ATOM 1118 C CA . VAL B 1 20 ? 4.359 -1.095 6.898 1 98.56 20 VAL B CA 1
ATOM 1119 C C . VAL B 1 20 ? 2.869 -1.42 7 1 98.56 20 VAL B C 1
ATOM 1121 O O . VAL B 1 20 ? 2.135 -0.765 7.742 1 98.56 20 VAL B O 1
ATOM 1124 N N . LEU B 1 21 ? 2.461 -2.367 6.234 1 98.69 21 LEU B N 1
ATOM 1125 C CA . LEU B 1 21 ? 1.089 -2.861 6.266 1 98.69 21 LEU B CA 1
ATOM 1126 C C . LEU B 1 21 ? 1.006 -4.188 7.012 1 98.69 21 LEU B C 1
ATOM 1128 O O . LEU B 1 21 ? 1.64 -5.172 6.613 1 98.69 21 LEU B O 1
ATOM 1132 N N . VAL B 1 22 ? 0.284 -4.184 8.062 1 97.88 22 VAL B N 1
ATOM 1133 C CA . VAL B 1 22 ? -0.032 -5.402 8.805 1 97.88 22 VAL B CA 1
ATOM 1134 C C . VAL B 1 22 ? -1.546 -5.539 8.953 1 97.88 22 VAL B C 1
ATOM 1136 O O . VAL B 1 22 ? -2.299 -4.66 8.531 1 97.88 22 VAL B O 1
ATOM 1139 N N . GLU B 1 23 ? -1.971 -6.645 9.375 1 96.5 23 GLU B N 1
ATOM 1140 C CA . GLU B 1 23 ? -3.406 -6.902 9.422 1 96.5 23 GLU B CA 1
ATOM 1141 C C . GLU B 1 23 ? -4.145 -5.789 10.156 1 96.5 23 GLU B C 1
ATOM 1143 O O . GLU B 1 23 ? -3.938 -5.586 11.359 1 96.5 23 GLU B O 1
ATOM 1148 N N . GLY B 1 24 ? -4.918 -5.086 9.469 1 95.69 24 GLY B N 1
ATOM 1149 C CA . GLY B 1 24 ? -5.797 -4.074 10.023 1 95.69 24 GLY B CA 1
ATOM 1150 C C . GLY B 1 24 ? -5.074 -2.791 10.391 1 95.69 24 GLY B C 1
ATOM 1151 O O . GLY B 1 24 ? -5.664 -1.887 10.984 1 95.69 24 GLY B O 1
ATOM 1152 N N . GLU B 1 25 ? -3.777 -2.74 10.055 1 98.06 25 GLU B N 1
ATOM 1153 C CA . GLU B 1 25 ? -2.99 -1.598 10.508 1 98.06 25 GLU B CA 1
ATOM 1154 C C . GLU B 1 25 ? -1.971 -1.177 9.453 1 98.06 25 GLU B C 1
ATOM 1156 O O . GLU B 1 25 ? -1.425 -2.02 8.742 1 98.06 25 GLU B O 1
ATOM 1161 N N . VAL B 1 26 ? -1.79 0.106 9.367 1 98.5 26 VAL B N 1
ATOM 1162 C CA . VAL B 1 26 ? -0.694 0.676 8.594 1 98.5 26 VAL B CA 1
ATOM 1163 C C . VAL B 1 26 ? 0.177 1.551 9.492 1 98.5 26 VAL B C 1
ATOM 1165 O O . VAL B 1 26 ? -0.338 2.354 10.273 1 98.5 26 VAL B O 1
ATOM 1168 N N . ARG B 1 27 ? 1.444 1.374 9.367 1 97.94 27 ARG B N 1
ATOM 1169 C CA . ARG B 1 27 ? 2.414 2.207 10.07 1 97.94 27 ARG B CA 1
ATOM 1170 C C . ARG B 1 27 ? 3.287 2.979 9.086 1 97.94 27 ARG B C 1
ATOM 1172 O O . ARG B 1 27 ? 3.834 2.4 8.148 1 97.94 27 ARG B O 1
ATOM 1179 N N . VAL B 1 28 ? 3.387 4.219 9.328 1 96.69 28 VAL B N 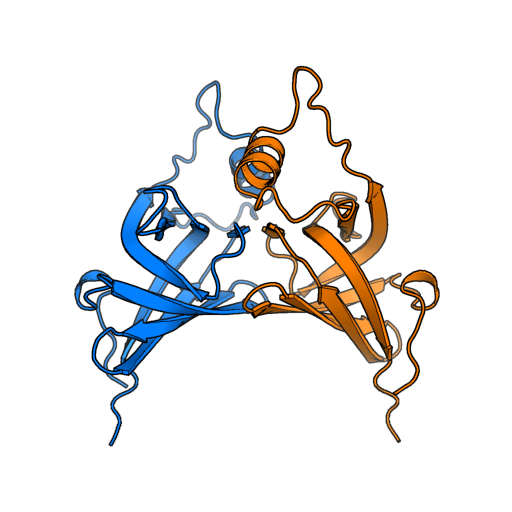1
ATOM 1180 C CA . VAL B 1 28 ? 4.207 5.086 8.484 1 96.69 28 VAL B CA 1
ATOM 1181 C C . VAL B 1 28 ? 5.348 5.68 9.312 1 96.69 28 VAL B C 1
ATOM 1183 O O . VAL B 1 28 ? 5.113 6.34 10.32 1 96.69 28 VAL B O 1
ATOM 1186 N N . GLU B 1 29 ? 6.52 5.422 8.891 1 95.5 29 GLU B N 1
ATOM 1187 C CA . GLU B 1 29 ? 7.691 6.082 9.461 1 95.5 29 GLU B CA 1
ATOM 1188 C C . GLU B 1 29 ? 8.008 7.375 8.719 1 95.5 29 GLU B C 1
ATOM 1190 O O . GLU B 1 29 ? 8.172 7.375 7.5 1 95.5 29 GLU B O 1
ATOM 1195 N N . PHE B 1 30 ? 8.148 8.344 9.477 1 93.12 30 PHE B N 1
ATOM 1196 C CA . PHE B 1 30 ? 8.281 9.688 8.93 1 93.12 30 PHE B CA 1
ATOM 1197 C C . PHE B 1 30 ? 9.492 10.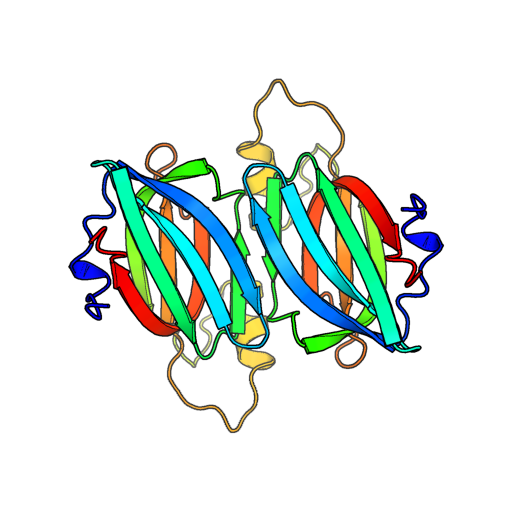406 9.516 1 93.12 30 PHE B C 1
ATOM 1199 O O . PHE B 1 30 ? 9.664 10.438 10.7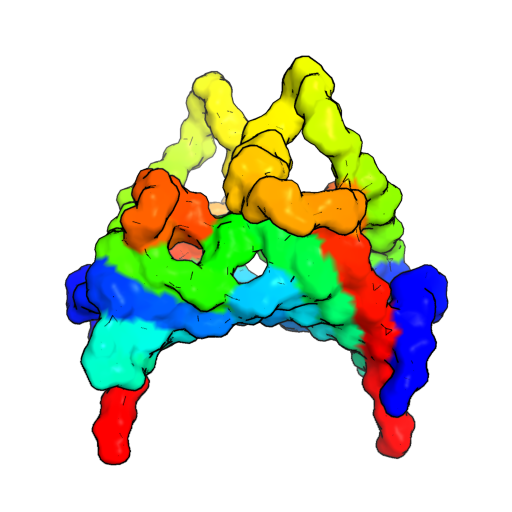34 1 93.12 30 PHE B O 1
ATOM 1206 N N . ARG B 1 31 ? 10.344 10.906 8.648 1 92.19 31 ARG B N 1
ATOM 1207 C CA . ARG B 1 31 ? 11.445 11.758 9.078 1 92.19 31 ARG B CA 1
ATOM 1208 C C . ARG B 1 31 ? 11.062 13.234 9.008 1 92.19 31 ARG B C 1
ATOM 1210 O O . ARG B 1 31 ? 10.656 13.719 7.949 1 92.19 31 ARG B O 1
ATOM 1217 N N . ILE B 1 32 ? 11.227 13.891 10.094 1 84.69 32 ILE B N 1
ATOM 1218 C CA . ILE B 1 32 ? 10.867 15.305 10.156 1 84.69 32 ILE B CA 1
ATOM 1219 C C . ILE B 1 32 ? 12.031 16.156 9.656 1 84.69 32 ILE B C 1
ATOM 1221 O O . ILE B 1 32 ? 13.133 15.648 9.438 1 84.69 32 ILE B O 1
ATOM 1225 N N . TRP B 1 33 ? 11.789 17.391 9.414 1 78.88 33 TRP B N 1
ATOM 1226 C CA . TRP B 1 33 ? 12.75 18.266 8.766 1 78.88 33 TRP B CA 1
ATOM 1227 C C . TRP B 1 33 ? 13.984 18.469 9.641 1 78.88 33 TRP B C 1
ATOM 1229 O O . TRP B 1 33 ? 15.086 18.688 9.125 1 78.88 33 TRP B O 1
ATOM 1239 N N . ASP B 1 34 ? 13.844 18.359 10.914 1 79.5 34 ASP B N 1
ATOM 1240 C CA . ASP B 1 34 ? 14.984 18.594 11.797 1 79.5 34 ASP B CA 1
ATOM 1241 C C . ASP B 1 34 ? 15.75 17.297 12.062 1 79.5 34 ASP B C 1
ATOM 1243 O O . ASP B 1 34 ? 16.672 17.281 12.867 1 79.5 34 ASP B O 1
ATOM 1247 N N . GLY B 1 35 ? 15.344 16.297 11.414 1 80.38 35 GLY B N 1
ATOM 1248 C CA . GLY B 1 35 ? 16.031 15.023 11.562 1 80.38 35 GLY B CA 1
ATOM 1249 C C . GLY B 1 35 ? 15.32 14.078 12.523 1 80.38 35 GLY B C 1
ATOM 1250 O O . GLY B 1 35 ? 15.633 12.883 12.562 1 80.38 35 GLY B O 1
ATOM 1251 N N . GLY B 1 36 ? 14.391 14.641 13.289 1 85.88 36 GLY B N 1
ATOM 1252 C CA . GLY B 1 36 ? 13.602 13.789 14.172 1 85.88 36 GLY B CA 1
ATOM 1253 C C . GLY B 1 36 ? 12.703 12.828 13.422 1 85.88 36 GLY B C 1
ATOM 1254 O O . GLY B 1 36 ? 12.609 12.883 12.188 1 85.88 36 GLY B O 1
ATOM 1255 N N . LYS B 1 37 ? 12.188 11.852 14.203 1 88.75 37 LYS B N 1
ATOM 1256 C CA . LYS B 1 37 ? 11.32 10.844 13.594 1 88.75 37 LYS B CA 1
ATOM 1257 C C . LYS B 1 37 ? 9.938 10.836 14.234 1 88.75 37 LYS B C 1
ATOM 1259 O O . LYS B 1 37 ? 9.797 11.172 15.414 1 88.75 37 LYS B O 1
ATOM 1264 N N . ALA B 1 38 ? 9.016 10.594 13.375 1 88.5 38 ALA B N 1
ATOM 1265 C CA . ALA B 1 38 ? 7.645 10.383 13.828 1 88.5 38 ALA B CA 1
ATOM 1266 C C . ALA B 1 38 ? 7.059 9.102 13.25 1 88.5 38 ALA B C 1
ATOM 1268 O O . ALA B 1 38 ? 7.512 8.617 12.203 1 88.5 38 ALA B O 1
ATOM 1269 N N . TRP B 1 39 ? 6.141 8.57 14.016 1 91.44 39 TRP B N 1
ATOM 1270 C CA . TRP B 1 39 ? 5.41 7.391 13.562 1 91.44 39 TRP B CA 1
ATOM 1271 C C . TRP B 1 39 ? 3.908 7.656 13.547 1 91.44 39 TRP B C 1
ATOM 1273 O O . TRP B 1 39 ? 3.365 8.25 14.477 1 91.44 39 TRP B O 1
ATOM 1283 N N . PHE B 1 40 ? 3.322 7.301 12.391 1 93.75 40 PHE B N 1
ATOM 1284 C CA . PHE B 1 40 ? 1.867 7.301 12.305 1 93.75 40 PHE B CA 1
ATOM 1285 C C . PHE B 1 40 ? 1.328 5.875 12.281 1 93.75 40 PHE B C 1
ATOM 1287 O O . PHE B 1 40 ? 1.825 5.027 11.539 1 93.75 40 PHE B O 1
ATOM 1294 N N . ARG B 1 41 ? 0.397 5.695 13.133 1 96.25 41 ARG B N 1
ATOM 1295 C CA . ARG B 1 41 ? -0.293 4.406 13.156 1 96.25 41 ARG B CA 1
ATOM 1296 C C . ARG B 1 41 ? -1.763 4.566 12.781 1 96.25 41 ARG B C 1
ATOM 1298 O O . ARG B 1 41 ? -2.504 5.293 13.453 1 96.25 41 ARG B O 1
ATOM 1305 N N . PHE B 1 42 ? -2.164 3.893 11.766 1 97.06 42 PHE B N 1
ATOM 1306 C CA . PHE B 1 42 ? -3.561 3.846 11.344 1 97.06 42 PHE B CA 1
ATOM 1307 C C . PHE B 1 42 ? -4.191 2.508 11.711 1 97.06 42 PHE B C 1
ATOM 1309 O O . PHE B 1 42 ? -3.648 1.45 11.383 1 97.06 42 PHE B O 1
ATOM 1316 N N . ALA B 1 43 ? -5.328 2.592 12.375 1 96.88 43 ALA B N 1
ATOM 1317 C CA . ALA B 1 43 ? -6.027 1.378 12.797 1 96.88 43 ALA B CA 1
ATOM 1318 C C . ALA B 1 43 ? -7.391 1.271 12.125 1 96.88 43 ALA B C 1
ATOM 1320 O O . ALA B 1 43 ? -7.988 2.283 11.75 1 96.88 43 ALA B O 1
ATOM 1321 N N . GLY B 1 44 ? -7.879 0.001 12.07 1 96.31 44 GLY B N 1
ATOM 1322 C CA . GLY B 1 44 ? -9.125 -0.207 11.352 1 96.3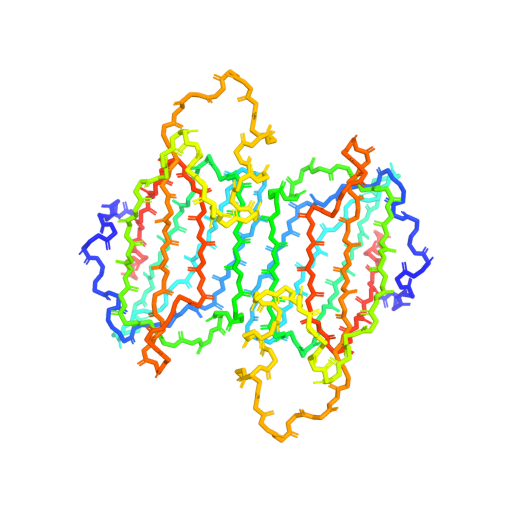1 44 GLY B CA 1
ATOM 1323 C C . GLY B 1 44 ? -9.023 0.099 9.875 1 96.31 44 GLY B C 1
ATOM 1324 O O . GLY B 1 44 ? -9.891 0.756 9.305 1 96.31 44 GLY B O 1
ATOM 1325 N N . VAL B 1 45 ? -7.875 -0.282 9.344 1 97.25 45 VAL B N 1
ATOM 1326 C CA . VAL B 1 45 ? -7.578 0.007 7.941 1 97.25 45 VAL B CA 1
ATOM 1327 C C . VAL B 1 45 ? -8.398 -0.918 7.039 1 97.25 45 VAL B C 1
ATOM 1329 O O . VAL B 1 45 ? -8.461 -2.127 7.277 1 97.25 45 VAL B O 1
ATOM 1332 N N . ILE B 1 46 ? -9 -0.31 5.945 1 96.38 46 ILE B N 1
ATOM 1333 C CA . ILE B 1 46 ? -9.727 -1.143 4.996 1 96.38 46 ILE B CA 1
ATOM 1334 C C . ILE B 1 46 ? -8.984 -1.181 3.662 1 96.38 46 ILE B C 1
ATOM 1336 O O . ILE B 1 46 ? -9.266 -2.023 2.809 1 96.38 46 ILE B O 1
ATOM 1340 N N . GLY B 1 47 ? -8.008 -0.328 3.479 1 97.75 47 GLY B N 1
ATOM 1341 C CA . GLY B 1 47 ? -7.203 -0.349 2.268 1 97.75 47 GLY B CA 1
ATOM 1342 C C . GLY B 1 47 ? -6.285 0.852 2.141 1 97.75 47 GLY B C 1
ATOM 1343 O O . GLY B 1 47 ? -6.301 1.745 2.99 1 97.75 47 GLY B O 1
ATOM 1344 N N . SER B 1 48 ? -5.395 0.857 1.104 1 98.5 48 SER B N 1
ATOM 1345 C CA . SER B 1 48 ? -4.469 1.956 0.85 1 98.5 48 SER B CA 1
ATOM 1346 C C . SER B 1 48 ? -4.02 1.974 -0.607 1 98.5 48 SER B C 1
ATOM 1348 O O . SER B 1 48 ? -4.148 0.972 -1.313 1 98.5 48 SER B O 1
ATOM 1350 N N . ARG B 1 49 ? -3.607 3.098 -1.021 1 98.06 49 ARG B N 1
ATOM 1351 C CA . ARG B 1 49 ? -2.955 3.318 -2.309 1 98.06 49 ARG B CA 1
ATOM 1352 C C . ARG B 1 49 ? -1.621 4.035 -2.129 1 98.06 49 ARG B C 1
ATOM 1354 O O . ARG B 1 49 ? -1.534 5.023 -1.399 1 98.06 49 ARG B O 1
ATOM 1361 N N . ASP B 1 50 ? -0.639 3.496 -2.793 1 98.31 50 ASP B N 1
ATOM 1362 C CA . ASP B 1 50 ? 0.708 4.043 -2.658 1 98.31 50 ASP B CA 1
ATOM 1363 C C . ASP B 1 50 ? 1.3 4.387 -4.023 1 98.31 50 ASP B C 1
ATOM 1365 O O . ASP B 1 50 ? 1.317 3.551 -4.93 1 98.31 50 ASP B O 1
ATOM 1369 N N . ARG B 1 51 ? 1.678 5.645 -4.203 1 97.12 51 ARG B N 1
ATOM 1370 C CA . ARG B 1 51 ? 2.371 6.098 -5.402 1 97.12 51 ARG B CA 1
ATOM 1371 C C . ARG B 1 51 ? 3.867 6.25 -5.145 1 97.12 51 ARG B C 1
ATOM 1373 O O . ARG B 1 51 ? 4.441 7.309 -5.41 1 97.12 51 ARG B O 1
ATOM 1380 N N . ASN B 1 52 ? 4.402 5.125 -4.652 1 96.31 52 ASN B N 1
ATOM 1381 C CA . ASN B 1 52 ? 5.82 5.117 -4.316 1 96.31 52 ASN B CA 1
ATOM 1382 C C . ASN B 1 52 ? 6.18 6.262 -3.371 1 96.31 52 ASN B C 1
ATOM 1384 O O . ASN B 1 52 ? 7.102 7.031 -3.643 1 96.31 52 ASN B O 1
ATOM 1388 N N . ALA B 1 53 ? 5.508 6.277 -2.281 1 97.25 53 ALA B N 1
ATOM 1389 C CA . ALA B 1 53 ? 5.543 7.406 -1.356 1 97.25 53 ALA B CA 1
ATOM 1390 C C . ALA B 1 53 ? 6.867 7.457 -0.601 1 97.25 53 ALA B C 1
ATOM 1392 O O . ALA B 1 53 ? 7.371 8.539 -0.287 1 97.25 53 ALA B O 1
ATOM 1393 N N . ALA B 1 54 ? 7.395 6.27 -0.225 1 97.5 54 ALA B N 1
ATOM 1394 C CA . ALA B 1 54 ? 8.641 6.25 0.535 1 97.5 54 ALA B CA 1
ATOM 1395 C C . ALA B 1 54 ? 9.75 6.992 -0.21 1 97.5 54 ALA B C 1
ATOM 1397 O O . ALA B 1 54 ? 9.922 6.809 -1.417 1 97.5 54 ALA B O 1
ATOM 1398 N N . GLY B 1 55 ? 10.43 7.891 0.499 1 95.12 55 GLY B N 1
ATOM 1399 C CA . GLY B 1 55 ? 11.5 8.695 -0.082 1 95.12 55 GLY B CA 1
ATOM 1400 C C . GLY B 1 55 ? 11.023 10.055 -0.562 1 95.12 55 GLY B C 1
ATOM 1401 O O . GLY B 1 55 ? 11.836 10.914 -0.899 1 95.12 55 GLY B O 1
ATOM 1402 N N . GLN B 1 56 ? 9.727 10.234 -0.674 1 94.38 56 GLN B N 1
ATOM 1403 C CA . GLN B 1 56 ? 9.203 11.508 -1.171 1 94.38 56 GLN B CA 1
ATOM 1404 C C . GLN B 1 56 ? 8.961 12.484 -0.027 1 94.38 56 GLN B C 1
ATOM 1406 O O . GLN B 1 56 ? 8.625 12.078 1.087 1 94.38 56 GLN B O 1
ATOM 1411 N N . ASP B 1 57 ? 9.07 13.742 -0.344 1 93.19 57 ASP B N 1
ATOM 1412 C CA . ASP B 1 57 ? 8.758 14.805 0.603 1 93.19 57 ASP B CA 1
ATOM 1413 C C . ASP B 1 57 ? 7.254 15.055 0.681 1 93.19 57 ASP B C 1
ATOM 1415 O O . ASP B 1 57 ? 6.562 15.023 -0.339 1 93.19 57 ASP B O 1
ATOM 1419 N N . VAL B 1 58 ? 6.875 15.344 1.886 1 93.19 58 VAL B N 1
ATOM 1420 C CA . VAL B 1 58 ? 5.449 15.539 2.121 1 93.19 58 VAL B CA 1
ATOM 1421 C C . VAL B 1 58 ? 5.172 17 2.441 1 93.19 58 VAL B C 1
ATOM 1423 O O . VAL B 1 58 ? 5.918 17.641 3.195 1 93.19 58 VAL B O 1
ATOM 1426 N N . GLU B 1 59 ? 4.121 17.5 1.777 1 89.38 59 GLU B N 1
ATOM 1427 C CA . GLU B 1 59 ? 3.68 18.875 2.006 1 89.38 59 GLU B CA 1
ATOM 1428 C C . GLU B 1 59 ? 2.656 18.938 3.135 1 89.38 59 GLU B C 1
ATOM 1430 O O . GLU B 1 59 ? 2.734 19.812 3.998 1 89.38 59 GLU B O 1
ATOM 1435 N N . SER B 1 60 ? 1.743 18.062 3.137 1 89.31 60 SER B N 1
ATOM 1436 C CA . SER B 1 60 ? 0.638 18.094 4.09 1 89.31 60 SER B CA 1
ATOM 1437 C C . SER B 1 60 ? -0.071 16.75 4.152 1 89.31 60 SER B C 1
ATOM 1439 O O . SER B 1 60 ? 0.229 15.844 3.371 1 89.31 60 SER B O 1
ATOM 1441 N N . ILE B 1 61 ? -0.952 16.625 5.129 1 91.31 61 ILE B N 1
ATOM 1442 C CA . ILE B 1 61 ? -1.882 15.5 5.211 1 91.31 61 ILE B CA 1
ATOM 1443 C C . ILE B 1 61 ? -3.318 16.016 5.152 1 91.31 61 ILE B C 1
ATOM 1445 O O . ILE B 1 61 ? -3.662 17 5.816 1 91.31 61 ILE B O 1
ATOM 1449 N N . GLU B 1 62 ? -4.078 15.414 4.277 1 92.12 62 GLU B N 1
ATOM 1450 C CA . GLU B 1 62 ? -5.496 15.742 4.172 1 92.12 62 GLU B CA 1
ATOM 1451 C C . GLU B 1 62 ? -6.367 14.617 4.715 1 92.12 62 GLU B C 1
ATOM 1453 O O . GLU B 1 62 ? -6.102 13.438 4.457 1 92.12 62 GLU B O 1
ATOM 1458 N N . MET B 1 63 ? -7.363 15.016 5.484 1 93.88 63 MET B N 1
ATOM 1459 C CA . MET B 1 63 ? -8.305 14.055 6.055 1 93.88 63 MET B CA 1
ATOM 1460 C C . MET B 1 63 ? -9.719 14.305 5.531 1 93.88 63 MET B C 1
ATOM 1462 O O . MET B 1 63 ? -10.203 15.438 5.555 1 93.88 63 MET B O 1
ATOM 1466 N N . GLN B 1 64 ? -10.312 13.242 5.059 1 93.69 64 GLN B N 1
ATOM 1467 C CA . GLN B 1 64 ? -11.656 13.367 4.508 1 93.69 64 GLN B CA 1
ATOM 1468 C C . GLN B 1 64 ? -12.516 12.164 4.891 1 93.69 64 GLN B C 1
ATOM 1470 O O . GLN B 1 64 ? -12.211 11.031 4.516 1 93.69 64 GLN B O 1
ATOM 1475 N N . PRO B 1 65 ? -13.609 12.43 5.582 1 93.25 65 PRO B N 1
ATOM 1476 C CA . PRO B 1 65 ? -14.523 11.32 5.832 1 93.25 65 PRO B CA 1
ATOM 1477 C C . PRO B 1 65 ? -15.117 10.734 4.551 1 93.25 65 PRO B C 1
ATOM 1479 O O . PRO B 1 65 ? -15.422 11.484 3.615 1 93.25 65 PRO B O 1
ATOM 1482 N N . ILE B 1 66 ? -15.109 9.406 4.508 1 91.69 66 ILE B N 1
ATOM 1483 C CA . ILE B 1 66 ? -15.742 8.742 3.373 1 91.69 66 ILE B CA 1
ATOM 1484 C C . ILE B 1 66 ? -17.203 8.461 3.693 1 91.69 66 ILE B C 1
ATOM 1486 O O . ILE B 1 66 ? -17.516 7.777 4.672 1 91.69 66 ILE B O 1
ATOM 1490 N N . PRO B 1 67 ? -18.078 9.031 2.881 1 82.81 67 PRO B N 1
ATOM 1491 C CA . PRO B 1 67 ? -19.5 8.766 3.156 1 82.81 67 PRO B CA 1
ATOM 1492 C C . PRO B 1 67 ? -19.875 7.301 2.975 1 82.81 67 PRO B C 1
ATOM 1494 O O . PRO B 1 67 ? -19.312 6.613 2.123 1 82.81 67 PRO B O 1
ATOM 1497 N N . ALA B 1 68 ? -20.781 6.883 3.762 1 72.19 68 ALA B N 1
ATOM 1498 C CA . ALA B 1 68 ? -21.266 5.508 3.697 1 72.19 68 ALA B CA 1
ATOM 1499 C C . ALA B 1 68 ? -22.031 5.254 2.404 1 72.19 68 ALA B C 1
ATOM 1501 O O . ALA B 1 68 ? -22 4.148 1.859 1 72.19 68 ALA B O 1
ATOM 1502 N N . ILE B 1 69 ? -22.656 6.316 1.978 1 66 69 ILE B N 1
ATOM 1503 C CA . ILE B 1 69 ? -23.484 6.141 0.791 1 66 69 ILE B CA 1
ATOM 1504 C C . ILE B 1 69 ? -22.719 6.59 -0.449 1 66 69 ILE B C 1
ATOM 1506 O O . ILE B 1 69 ? -22.156 7.684 -0.47 1 66 69 ILE B O 1
ATOM 1510 N N . ARG B 1 70 ? -22.688 5.73 -1.322 1 63.75 70 ARG B N 1
ATOM 1511 C CA . ARG B 1 70 ? -21.891 5.895 -2.539 1 63.75 70 ARG B CA 1
ATOM 1512 C C . ARG B 1 70 ? -22.625 6.754 -3.561 1 63.75 70 ARG B C 1
ATOM 1514 O O . ARG B 1 70 ? -23.812 6.543 -3.812 1 63.75 70 ARG B O 1
ATOM 1521 N N . ALA B 1 71 ? -22.047 7.895 -3.742 1 63.28 71 ALA B N 1
ATOM 1522 C CA . ALA B 1 71 ? -22.609 8.688 -4.836 1 63.28 71 ALA B CA 1
ATOM 1523 C C . ALA B 1 71 ? -22.172 8.141 -6.191 1 63.28 71 ALA B C 1
ATOM 1525 O O . ALA B 1 71 ? -21.188 7.383 -6.273 1 63.28 71 ALA B O 1
ATOM 1526 N N . ALA B 1 72 ? -22.891 8.469 -7.129 1 58.16 72 ALA B N 1
ATOM 1527 C CA . ALA B 1 72 ? -22.531 8.188 -8.516 1 58.16 72 ALA B CA 1
ATOM 1528 C C . ALA B 1 72 ? -21.156 8.75 -8.859 1 58.16 72 ALA B C 1
ATOM 1530 O O . ALA B 1 72 ? -20.812 9.859 -8.453 1 58.16 72 ALA B O 1
ATOM 1531 N N . GLY B 1 73 ? -20.234 7.84 -9.438 1 65.44 73 GLY B N 1
ATOM 1532 C CA . GLY B 1 73 ? -18.922 8.289 -9.891 1 65.44 73 GLY B CA 1
ATOM 1533 C C . GLY B 1 73 ? -17.828 8.117 -8.852 1 65.44 73 GLY B C 1
ATOM 1534 O O . GLY B 1 73 ? -16.719 8.633 -9.016 1 65.44 73 GLY B O 1
ATOM 1535 N N . SER B 1 74 ? -18.281 7.445 -7.906 1 75.81 74 SER B N 1
ATOM 1536 C CA . SER B 1 74 ? -17.328 7.227 -6.816 1 75.81 74 SER B CA 1
ATOM 1537 C C . SER B 1 74 ? -16.141 6.383 -7.27 1 75.81 74 SER B C 1
ATOM 1539 O O . SER B 1 74 ? -16.25 5.629 -8.242 1 75.81 74 SER B O 1
ATOM 1541 N N . ASP B 1 75 ? -15.047 6.68 -6.785 1 87.19 75 ASP B N 1
ATOM 1542 C CA . ASP B 1 75 ? -13.836 5.895 -7.004 1 87.19 75 ASP B CA 1
ATOM 1543 C C . ASP B 1 75 ? -14.102 4.41 -6.773 1 87.19 75 ASP B C 1
ATOM 1545 O O . ASP B 1 75 ? -14.438 3.998 -5.664 1 87.19 75 ASP B O 1
ATOM 1549 N N . PRO B 1 76 ? -14.047 3.654 -7.895 1 88.19 76 PRO B N 1
ATOM 1550 C CA . PRO B 1 76 ? -14.375 2.232 -7.77 1 88.19 76 PRO B CA 1
ATOM 1551 C C . PRO B 1 76 ? -13.562 1.533 -6.684 1 88.19 76 PRO B C 1
ATOM 1553 O O . PRO B 1 76 ? -14.062 0.624 -6.02 1 88.19 76 PRO B O 1
ATOM 1556 N N . PHE B 1 77 ? -12.391 1.865 -6.523 1 91.44 77 PHE B N 1
ATOM 1557 C CA . PHE B 1 77 ? -11.547 1.248 -5.508 1 91.44 77 PHE B CA 1
ATOM 1558 C C . PHE B 1 77 ? -12.133 1.463 -4.117 1 91.44 77 PHE B C 1
ATOM 1560 O O . PHE B 1 77 ? -12.258 0.515 -3.338 1 91.44 77 PHE B O 1
ATOM 1567 N N . VAL B 1 78 ? -12.5 2.635 -3.857 1 92.81 78 VAL B N 1
ATOM 1568 C CA . VAL B 1 78 ? -13.039 2.971 -2.545 1 92.81 78 VAL B CA 1
ATOM 1569 C C . VAL B 1 78 ? -14.383 2.277 -2.346 1 92.81 78 VAL B C 1
ATOM 1571 O O . VAL B 1 78 ? -14.672 1.757 -1.266 1 92.81 78 VAL B O 1
ATOM 1574 N N . THR B 1 79 ? -15.148 2.275 -3.367 1 90.69 79 THR B N 1
ATOM 1575 C CA . THR B 1 79 ? -16.438 1.6 -3.301 1 90.69 79 THR B CA 1
ATOM 1576 C C . THR B 1 79 ? -16.25 0.126 -2.949 1 90.69 79 THR B C 1
ATOM 1578 O O . THR B 1 79 ? -16.969 -0.401 -2.084 1 90.69 79 THR B O 1
ATOM 1581 N N . GLU B 1 80 ? -15.312 -0.463 -3.572 1 89.75 80 GLU B N 1
ATOM 1582 C CA . GLU B 1 80 ? -15.047 -1.879 -3.33 1 89.75 80 GLU B CA 1
ATOM 1583 C C . GLU B 1 80 ? -14.547 -2.111 -1.908 1 89.75 80 GLU B C 1
ATOM 1585 O O . GLU B 1 80 ? -14.914 -3.098 -1.268 1 89.75 80 GLU B O 1
ATOM 1590 N N . LEU B 1 81 ? -13.742 -1.234 -1.402 1 93.06 81 LEU B N 1
ATOM 1591 C CA . LEU B 1 81 ? -13.266 -1.334 -0.029 1 93.06 81 LEU B CA 1
ATOM 1592 C C . LEU B 1 81 ? -14.43 -1.334 0.957 1 93.06 81 LEU B C 1
ATOM 1594 O O . LEU B 1 81 ? -14.461 -2.15 1.88 1 93.06 81 LEU B O 1
ATOM 1598 N N . LEU B 1 82 ? -15.367 -0.455 0.739 1 91.19 82 LEU B N 1
ATOM 1599 C CA . LEU B 1 82 ? -16.5 -0.301 1.651 1 91.19 82 LEU B CA 1
ATOM 1600 C C . LEU B 1 82 ? -17.422 -1.51 1.579 1 91.19 82 LEU B C 1
ATOM 1602 O O . LEU B 1 82 ? -17.984 -1.932 2.594 1 91.19 82 LEU B O 1
ATOM 1606 N N . GLU B 1 83 ? -17.531 -2.041 0.404 1 87.12 83 GLU B N 1
ATOM 1607 C CA . GLU B 1 83 ? -18.391 -3.207 0.214 1 87.12 83 GLU B CA 1
ATOM 1608 C C . GLU B 1 83 ? -17.797 -4.441 0.894 1 87.12 83 GLU B C 1
ATOM 1610 O O . GLU B 1 83 ? -18.531 -5.32 1.345 1 87.12 83 GLU B O 1
ATOM 1615 N N . GLU B 1 84 ? -16.5 -4.5 0.945 1 87.56 84 GLU B N 1
ATOM 1616 C CA . GLU B 1 84 ? -15.812 -5.668 1.5 1 87.56 84 GLU B CA 1
ATOM 1617 C C . GLU B 1 84 ? -15.719 -5.578 3.02 1 87.56 84 GLU B C 1
ATOM 1619 O O . GLU B 1 84 ? -15.406 -6.57 3.686 1 87.56 84 GLU B O 1
ATOM 1624 N N . ARG B 1 85 ? -15.977 -4.422 3.455 1 85.81 85 ARG B N 1
ATOM 1625 C CA . ARG B 1 85 ? -15.938 -4.215 4.898 1 85.81 85 ARG B CA 1
ATOM 1626 C C . ARG B 1 85 ? -17 -5.047 5.602 1 85.81 85 ARG B C 1
ATOM 1628 O O . ARG B 1 85 ? -18.125 -5.184 5.098 1 85.81 85 ARG B O 1
ATOM 1635 N N . ARG B 1 86 ? -16.625 -5.602 6.688 1 78.44 86 ARG B N 1
ATOM 1636 C CA . ARG B 1 86 ? -17.562 -6.398 7.465 1 78.44 86 ARG B CA 1
ATOM 1637 C C . ARG B 1 86 ? -18.766 -5.555 7.91 1 78.44 86 ARG B C 1
ATOM 1639 O O . ARG B 1 86 ? -18.594 -4.414 8.336 1 78.44 86 ARG B O 1
ATOM 1646 N N . ALA B 1 87 ? -19.844 -6.137 7.871 1 75.62 87 ALA B N 1
ATOM 1647 C CA . ALA B 1 87 ? -21.109 -5.445 8.141 1 75.62 87 ALA B CA 1
ATOM 1648 C C . ALA B 1 87 ? -21.172 -4.961 9.586 1 75.62 87 ALA B C 1
ATOM 1650 O O . ALA B 1 87 ? -21.844 -3.977 9.883 1 75.62 87 ALA B O 1
ATOM 1651 N N . ASP B 1 88 ? -20.453 -5.625 10.398 1 80.62 88 ASP B N 1
ATOM 1652 C CA . ASP B 1 88 ? -20.547 -5.301 11.82 1 80.62 88 ASP B CA 1
ATOM 1653 C C . ASP B 1 88 ? -19.625 -4.141 12.18 1 80.62 88 ASP B C 1
ATOM 1655 O O . ASP B 1 88 ? -19.703 -3.6 13.289 1 80.62 88 ASP B O 1
ATOM 1659 N N . ARG B 1 89 ? -18.859 -3.795 11.258 1 79.31 89 ARG B N 1
ATOM 1660 C CA . ARG B 1 89 ? -17.984 -2.645 11.492 1 79.31 89 ARG B CA 1
ATOM 1661 C C . ARG B 1 89 ? -18.656 -1.354 11.016 1 79.31 89 ARG B C 1
ATOM 1663 O O . ARG B 1 89 ? -18.828 -1.146 9.82 1 79.31 89 ARG B O 1
ATOM 1670 N N . THR B 1 90 ? -18.938 -0.495 11.961 1 82.56 90 THR B N 1
ATOM 1671 C CA . THR B 1 90 ? -19.75 0.671 11.633 1 82.56 90 THR B CA 1
ATOM 1672 C C . THR B 1 90 ? -18.953 1.959 11.859 1 82.56 90 THR B C 1
ATOM 1674 O O . THR B 1 90 ? -19.438 3.049 11.539 1 82.56 90 THR B O 1
ATOM 1677 N N . ALA B 1 91 ? -17.75 1.796 12.375 1 89.69 91 ALA B N 1
ATOM 1678 C CA . ALA B 1 91 ? -16.969 3.012 12.586 1 89.69 91 ALA B CA 1
ATOM 1679 C C . ALA B 1 91 ? -16.75 3.762 11.273 1 89.69 91 ALA B C 1
ATOM 1681 O O . ALA B 1 91 ? -16.531 3.145 10.227 1 89.69 91 ALA B O 1
ATOM 1682 N N . PRO B 1 92 ? -16.875 5.078 11.312 1 92.75 92 PRO B N 1
ATOM 1683 C CA . PRO B 1 92 ? -16.641 5.844 10.094 1 92.75 92 PRO B CA 1
ATOM 1684 C C . PRO B 1 92 ? -15.227 5.664 9.539 1 92.75 92 PRO B C 1
ATOM 1686 O O . PRO B 1 92 ? -14.273 5.512 10.312 1 92.75 92 PRO B O 1
ATOM 1689 N N . ILE B 1 93 ? -15.18 5.637 8.25 1 95 93 ILE B N 1
ATOM 1690 C CA . ILE B 1 93 ? -13.891 5.543 7.566 1 95 93 ILE B CA 1
ATOM 1691 C C . ILE B 1 93 ? -13.438 6.93 7.121 1 95 93 ILE B C 1
ATOM 1693 O O . ILE B 1 93 ? -14.242 7.715 6.605 1 95 93 ILE B O 1
ATOM 1697 N N . VAL B 1 94 ? -12.188 7.219 7.391 1 95.06 94 VAL B N 1
ATOM 1698 C CA . VAL B 1 94 ? -11.57 8.461 6.945 1 95.06 94 VAL B CA 1
ATOM 1699 C C . VAL B 1 94 ? -10.453 8.164 5.949 1 95.06 94 VAL B C 1
ATOM 1701 O O . VAL B 1 94 ? -9.688 7.215 6.133 1 95.06 94 VAL B O 1
ATOM 1704 N N . ARG B 1 95 ? -10.43 8.898 4.875 1 96.31 95 ARG B N 1
ATOM 1705 C CA . ARG B 1 95 ? -9.289 8.898 3.963 1 96.31 95 ARG B CA 1
ATOM 1706 C C . ARG B 1 95 ? -8.188 9.82 4.473 1 96.31 95 ARG B C 1
ATOM 1708 O O . ARG B 1 95 ? -8.391 11.023 4.637 1 96.31 95 ARG B O 1
ATOM 1715 N N . TYR B 1 96 ? -7.047 9.273 4.75 1 95.75 96 TYR B N 1
ATOM 1716 C CA . TYR B 1 96 ? -5.836 10.023 5.062 1 95.75 96 TYR B CA 1
ATOM 1717 C C . TYR B 1 96 ? -4.902 10.078 3.857 1 95.75 96 TYR B C 1
ATOM 1719 O O . TYR B 1 96 ? -4.348 9.055 3.447 1 95.75 96 TYR B O 1
ATOM 1727 N N . ALA B 1 97 ? -4.758 11.289 3.334 1 96 97 ALA B N 1
ATOM 1728 C CA . ALA B 1 97 ? -3.926 11.453 2.146 1 96 97 ALA B CA 1
ATOM 1729 C C . ALA B 1 97 ? -2.67 12.258 2.467 1 96 97 ALA B C 1
ATOM 1731 O O . ALA B 1 97 ? -2.756 13.414 2.893 1 96 97 ALA B O 1
ATOM 1732 N N . PHE B 1 98 ? -1.499 11.625 2.318 1 95.25 98 PHE B N 1
ATOM 1733 C CA . PHE B 1 98 ? -0.242 12.367 2.342 1 95.25 98 PHE B CA 1
ATOM 1734 C C . PHE B 1 98 ? 0.018 13.031 0.998 1 95.25 98 PHE B C 1
ATOM 1736 O O . PHE B 1 98 ? 0.111 12.359 -0.03 1 95.25 98 PHE B O 1
ATOM 1743 N N . ILE B 1 99 ? 0.139 14.336 1.05 1 94.62 99 ILE B N 1
ATOM 1744 C CA . ILE B 1 99 ? 0.319 15.109 -0.174 1 94.62 99 ILE B CA 1
ATOM 1745 C C . ILE B 1 99 ? 1.807 15.352 -0.42 1 94.62 99 ILE B C 1
ATOM 1747 O O . ILE B 1 99 ? 2.512 15.859 0.454 1 94.62 99 ILE B O 1
ATOM 1751 N N . GLY B 1 100 ? 2.232 14.953 -1.622 1 94.19 100 GLY B N 1
ATOM 1752 C CA . GLY B 1 100 ? 3.623 15.172 -1.98 1 94.19 100 GLY B CA 1
ATOM 1753 C C . GLY B 1 100 ? 3.949 16.625 -2.238 1 94.19 100 GLY B C 1
ATOM 1754 O O . GLY B 1 100 ? 3.137 17.359 -2.809 1 94.19 100 GLY B O 1
ATOM 1755 N N . SER B 1 101 ? 5.141 17.031 -1.896 1 92.12 101 SER B N 1
ATOM 1756 C CA . SER B 1 101 ? 5.555 18.422 -2.029 1 92.12 101 SER B CA 1
ATOM 1757 C C . SER B 1 101 ? 5.758 18.812 -3.492 1 92.12 101 SER B C 1
ATOM 1759 O O . SER B 1 101 ? 5.555 19.953 -3.875 1 92.12 101 SER B O 1
ATOM 1761 N N . TRP B 1 102 ? 6.145 17.875 -4.355 1 88.94 102 TRP B N 1
ATOM 1762 C CA . TRP B 1 102 ? 6.492 18.188 -5.738 1 88.94 102 TRP B CA 1
ATOM 1763 C C . TRP B 1 102 ? 5.262 18.141 -6.633 1 88.94 102 TRP B C 1
ATOM 1765 O O . TRP B 1 102 ? 5.043 19.031 -7.453 1 88.94 102 TRP B O 1
ATOM 1775 N N . THR B 1 103 ? 4.457 17.141 -6.473 1 88.06 103 THR B N 1
ATOM 1776 C CA . THR B 1 103 ? 3.32 16.938 -7.367 1 88.06 103 THR B CA 1
ATOM 1777 C C . THR B 1 103 ? 2.068 17.609 -6.809 1 88.06 103 THR B C 1
ATOM 1779 O O . THR B 1 103 ? 1.102 17.828 -7.539 1 88.06 103 THR B O 1
ATOM 1782 N N . MET B 1 104 ? 2.021 17.875 -5.547 1 92.12 104 MET B N 1
ATOM 1783 C CA . MET B 1 104 ? 0.853 18.422 -4.855 1 92.12 104 MET B CA 1
ATOM 1784 C C . MET B 1 104 ? -0.347 17.484 -5.016 1 92.12 104 MET B C 1
ATOM 1786 O O . MET B 1 104 ? -1.484 17.953 -5.125 1 92.12 104 MET B O 1
ATOM 1790 N N . ARG B 1 105 ? -0.067 16.203 -5.141 1 94.31 105 ARG B N 1
ATOM 1791 C CA . ARG B 1 105 ? -1.057 15.125 -5.215 1 94.31 105 ARG B CA 1
ATOM 1792 C C . ARG B 1 105 ? -0.829 14.094 -4.121 1 94.31 105 ARG B C 1
ATOM 1794 O O . ARG B 1 105 ? 0.26 14.016 -3.545 1 94.31 105 ARG B O 1
ATOM 1801 N N . PRO B 1 106 ? -1.9 13.391 -3.814 1 96.19 106 PRO B N 1
ATOM 1802 C CA . PRO B 1 106 ? -1.684 12.32 -2.836 1 96.19 106 PRO B CA 1
ATOM 1803 C C . PRO B 1 106 ? -0.646 11.297 -3.297 1 96.19 106 PRO B C 1
ATOM 1805 O O . PRO B 1 106 ? -0.765 10.742 -4.391 1 96.19 106 PRO B O 1
ATOM 1808 N N . ILE B 1 107 ? 0.359 11.039 -2.477 1 96.94 107 ILE B N 1
ATOM 1809 C CA . ILE B 1 107 ? 1.367 10.031 -2.789 1 96.94 107 ILE B CA 1
ATOM 1810 C C . ILE B 1 107 ? 1.104 8.773 -1.976 1 96.94 107 ILE B C 1
ATOM 1812 O O . ILE B 1 107 ? 1.614 7.695 -2.303 1 96.94 107 ILE B O 1
ATOM 1816 N N . LEU B 1 108 ? 0.36 8.891 -0.935 1 97.94 108 LEU B N 1
ATOM 1817 C CA . LEU B 1 108 ? -0.096 7.793 -0.088 1 97.94 108 LEU B CA 1
ATOM 1818 C C . LEU B 1 108 ? -1.49 8.078 0.463 1 97.94 108 LEU B C 1
ATOM 1820 O O . LEU B 1 108 ? -1.736 9.148 1.021 1 97.94 108 LEU B O 1
ATOM 1824 N N . GLU B 1 109 ? -2.424 7.195 0.233 1 98.25 109 GLU B N 1
ATOM 1825 C CA . GLU B 1 109 ? -3.771 7.273 0.79 1 98.25 109 GLU B CA 1
ATOM 1826 C C . GLU B 1 109 ? -4.086 6.055 1.648 1 98.25 109 GLU B C 1
ATOM 1828 O O . GLU B 1 109 ? -3.891 4.914 1.214 1 98.25 109 GLU B O 1
ATOM 1833 N N . ILE B 1 110 ? -4.504 6.309 2.807 1 98.12 110 ILE B N 1
ATOM 1834 C CA . ILE B 1 110 ? -4.898 5.258 3.736 1 98.12 110 ILE B CA 1
ATOM 1835 C C . ILE B 1 110 ? -6.352 5.457 4.156 1 98.12 110 ILE B C 1
ATOM 1837 O O . ILE B 1 110 ? -6.75 6.562 4.531 1 98.12 110 ILE B O 1
ATOM 1841 N N . TYR B 1 111 ? -7.137 4.457 4.043 1 97.38 111 TYR B N 1
ATOM 1842 C CA . TYR B 1 111 ? -8.531 4.457 4.465 1 97.38 111 TYR B CA 1
ATOM 1843 C C . TYR B 1 111 ? -8.711 3.689 5.77 1 97.38 111 TYR B C 1
ATOM 1845 O O . TYR B 1 111 ? -8.609 2.461 5.793 1 97.38 111 TYR B O 1
ATOM 1853 N N . ALA B 1 112 ? -8.953 4.414 6.809 1 97.19 112 ALA B N 1
ATOM 1854 C CA . ALA B 1 112 ? -8.898 3.811 8.141 1 97.19 112 ALA B CA 1
ATOM 1855 C C . ALA B 1 112 ? -9.898 4.469 9.078 1 97.19 112 ALA B C 1
ATOM 1857 O O . ALA B 1 112 ? -10.477 5.508 8.758 1 97.19 112 ALA B O 1
ATOM 1858 N N . GLU B 1 113 ? -10.039 3.838 10.219 1 95.81 113 GLU B N 1
ATOM 1859 C CA . GLU B 1 113 ? -10.984 4.312 11.227 1 95.81 113 GLU B CA 1
ATOM 1860 C C . GLU B 1 113 ? -10.336 5.359 12.133 1 95.81 113 GLU B C 1
ATOM 1862 O O . GLU B 1 113 ? -11.008 6.289 12.586 1 95.81 113 GLU B O 1
ATOM 1867 N N . GLU B 1 114 ? -9.094 5.184 12.414 1 94.5 114 GLU B N 1
ATOM 1868 C CA . GLU B 1 114 ? -8.422 6.078 13.352 1 94.5 114 GLU B CA 1
ATOM 1869 C C . GLU B 1 114 ? -6.93 6.18 13.055 1 94.5 114 GLU B C 1
ATOM 1871 O O . GLU B 1 114 ? -6.387 5.367 12.305 1 94.5 114 GLU B O 1
ATOM 1876 N N . VAL B 1 115 ? -6.348 7.25 13.602 1 94.31 115 VAL B N 1
ATOM 1877 C CA . VAL B 1 115 ? -4.91 7.461 13.477 1 94.31 115 VAL B CA 1
ATOM 1878 C C . VAL B 1 115 ? -4.34 7.965 14.797 1 94.31 115 VAL B C 1
ATOM 1880 O O . VAL B 1 115 ? -4.996 8.719 15.516 1 94.31 115 VAL B O 1
ATOM 1883 N N . ASP B 1 116 ? -3.197 7.457 15.039 1 91.56 116 ASP B N 1
ATOM 1884 C CA . ASP B 1 116 ? -2.389 7.996 16.125 1 91.56 116 ASP B CA 1
ATOM 1885 C C . ASP B 1 116 ? -0.976 8.328 15.648 1 91.56 116 ASP B C 1
ATOM 1887 O O . ASP B 1 116 ? -0.499 7.762 14.664 1 91.56 116 ASP B O 1
ATOM 1891 N N . ALA B 1 117 ? -0.451 9.297 16.234 1 89.75 117 ALA B N 1
ATOM 1892 C CA . ALA B 1 117 ? 0.906 9.703 15.883 1 89.75 117 ALA B CA 1
ATOM 1893 C C . ALA B 1 117 ? 1.785 9.828 17.125 1 89.75 117 ALA B C 1
ATOM 1895 O O . ALA B 1 117 ? 1.303 10.195 18.203 1 89.75 117 ALA B O 1
ATOM 1896 N N . GLN B 1 118 ? 3.02 9.406 16.906 1 85.5 118 GLN B N 1
ATOM 1897 C CA . GLN B 1 118 ? 4 9.523 17.969 1 85.5 118 GLN B CA 1
ATOM 1898 C C . GLN B 1 118 ? 5.32 10.086 17.453 1 85.5 118 GLN B C 1
ATOM 1900 O O . GLN B 1 118 ? 5.754 9.742 16.359 1 85.5 118 GLN B O 1
ATOM 1905 N N . ARG B 1 119 ? 5.84 11.016 18.203 1 82.31 119 ARG B N 1
ATOM 1906 C CA . ARG B 1 119 ? 7.195 11.477 17.922 1 82.31 119 ARG B CA 1
ATOM 1907 C C . ARG B 1 119 ? 8.227 10.648 18.688 1 82.31 119 ARG B C 1
ATOM 1909 O O . ARG B 1 119 ? 8.016 10.312 19.844 1 82.31 119 ARG B O 1
ATOM 1916 N N . MET B 1 120 ? 9.156 10.086 17.891 1 71.62 120 MET B N 1
ATOM 1917 C CA . MET B 1 120 ? 10.211 9.359 18.578 1 71.62 120 MET B CA 1
ATOM 1918 C C . MET B 1 120 ? 11.195 10.32 19.234 1 71.62 120 MET B C 1
ATOM 1920 O O . MET B 1 120 ? 11.672 11.258 18.594 1 71.62 120 MET B O 1
ATOM 1924 N N . SER B 1 121 ? 11.023 10.766 20.531 1 59.91 121 SER B N 1
ATOM 1925 C CA . SER B 1 121 ? 11.945 11.633 21.25 1 59.91 121 SER B CA 1
ATOM 1926 C C . SER B 1 121 ? 13.305 10.961 21.422 1 59.91 121 SER B C 1
ATOM 1928 O O . SER B 1 121 ? 13.391 9.75 21.625 1 59.91 121 SER B O 1
ATOM 1930 N N . PHE B 1 122 ? 14.281 11.32 20.688 1 49.78 122 PHE B N 1
ATOM 1931 C CA . PHE B 1 122 ? 15.617 10.945 21.125 1 49.78 122 PHE B CA 1
ATOM 1932 C C . PHE B 1 122 ? 15.812 11.273 22.609 1 49.78 122 PHE B C 1
ATOM 1934 O O . PHE B 1 122 ? 15.5 12.383 23.047 1 49.78 122 PHE B O 1
ATOM 1941 N N . LEU B 1 123 ? 15.57 10.359 23.5 1 37.47 123 LEU B N 1
ATOM 1942 C CA . LEU B 1 123 ? 16.297 10.68 24.719 1 37.47 123 LEU B CA 1
ATOM 1943 C C . LEU B 1 123 ? 17.781 10.844 24.438 1 37.47 123 LEU B C 1
ATOM 1945 O O . LEU B 1 123 ? 18.344 10.133 23.594 1 37.47 123 LEU B O 1
#

Radius of gyration: 17.9 Å; Cα contacts (8 Å, |Δi|>4): 608; chains: 2; bounding box: 42×46×49 Å

Organism: Saccharibacillus brassicae (NCBI:txid2583377)

Sequence (246 aa):
MQQLFIGDISLSDGTIESVVLVEGEVRVEFRIWDGGKAWFRFAGVIGSRDRNAAGQDVESIEMQPIPAIRAAGSDPFVTELLEERRADRTAPIVRYAFIGSWTMRPILEIYAEEVDAQRMSFLMQQLFIGDISLSDGTIESVVLVEGEVRVEFRIWDGGKAWFRFAGVIGSRDRNAAGQDVESIEMQPIPAIRAAGSDPFVTELLEERRADRTAPIVRYAFIGSWTMRPILEIYAEEVDAQRMSFL

Foldseek 3Di:
DDWDDLVVAQLAFKAFADWDDDVQKIKTWIQHPVRWIKIKIFGRWLDKDAQPRHPFRFHDKDKAWDDLDDDPPPDPVVVVSSVPDDPPDDQTWMWIFTATPPPRGGRMIIIGRDMIMDIDDPD/DDWDDLVVAQLAFKAFADWDDDVQKIKTWIQHPVRWIKIKIFGNWLDKDAQPRHPFRFHDKDKDWDDLDDDPPPDVVVVVSSVPDDPPDDQTWMWIFTATPPPRGGRMIIIGRDMIMDIPDDD

pLDDT: mean 86.24, std 14.49, range [36.94, 98.69]

Solvent-accessible surface area (backbone atoms only — not comparable to full-atom values): 12685 Å² total; per-residue (Å²): 120,54,78,34,57,69,81,70,51,69,42,50,65,10,29,33,56,30,37,38,37,35,60,40,30,39,37,36,36,32,35,35,66,88,68,45,41,35,37,37,40,30,36,62,32,47,28,37,40,34,52,46,34,23,70,36,44,26,46,43,75,47,79,42,78,52,72,90,67,82,54,92,86,56,57,63,68,59,53,52,38,60,68,69,44,57,84,87,63,73,74,64,40,31,37,39,27,38,22,22,57,85,77,70,39,71,22,33,37,38,35,18,52,45,76,47,20,31,42,57,70,80,124,124,56,78,33,57,70,82,70,51,67,44,52,65,12,29,32,56,31,36,37,36,36,60,42,29,39,36,35,36,32,34,34,67,87,68,45,42,34,37,38,40,30,35,63,31,48,29,37,40,35,52,48,35,24,72,38,45,26,46,43,76,45,79,41,78,53,70,90,68,80,57,91,86,54,58,64,68,59,53,49,38,60,69,69,45,59,84,84,63,74,74,64,40,29,37,40,28,38,21,24,58,86,76,70,39,71,20,31,37,38,32,18,53,44,76,47,21,32,46,56,71,80,125

Secondary structure (DSSP, 8-state):
-EEE-GGGS--TTEEEEEEEEETTEEEEEEE-TTS-EEEEEEES--EEEESS-TT-EEEEEEEEEEPSS--TT--HHHHHHHHHS-TT--SPEEEEEEEETTT-SEEEEEEESEEEEEEE---/-EEE-GGGS--TTEEEEEEEEETTEEEEEEE-TTS-EEEEEEES--EEEESS-TT-EEEEEEEEEEPSS--TT--HHHHHHHHHS-TT--SPEEEEEEEETTT-SEEEEEEESEEEEEEE---

Nearest PDB structures (foldseek):
  3h3h-assembly1_A  TM=8.548E-01  e=1.854E+00  Burkholderia thailandensis E264
  3h3h-assembly1_B  TM=8.181E-01  e=1.958E+00  Burkholderia thailandensis E264
  2xf3-assembly1_A  TM=7.425E-01  e=4.660E+00  Streptomyces clavuligerus
  2xft-assembly1_A  TM=8.515E-01  e=8.014E+00  Streptomyces clavuligerus
  6m5z-assembly2_B  TM=2.248E-01  e=1.854E+00  Talaromyces pinophilus CF-2612